Protein AF-A0A1C6EG47-F1 (afdb_monomer_lite)

Secondary structure (DSSP, 8-state):
-EEEEEESTTHHHHHHHTS-GGGHHHHHHHHHH-SEEEEEE-S-TTS--EEEEETTEEEEEETTS-TTEEEEEETT-PPPPS-SEEEEEEESP-TT-HHHHHHHHHHHHHHTT-TT-EEEEEEE-S-GGG--GGGGGGHHHHHHHHHHHHHH-TTSEEEEE-SHHHHHHHHHHHHS-HHHHHHHHHHHHHHHHHT-PPP----

Foldseek 3Di:
DAEEEEDEPPVLVVVLLLADPVCSVVSVVLLVQAQKEKEAEDPDLPDAWDWDDDRRYIYIYGPLHDHPYMYMYGNVPPPDPDHQEYEYEYEPLCLPPPVVVVVLVVVVVVCVVPVRYAYAYEYEHPPQAPLDPVLVVCPVRQVVSQVSCCVVRVRHHYYYDSHSVSCSVCVHPRRDPPVVVVVVVVVVVVVVVVPPDPDPPDD

Structure (mmCIF, N/CA/C/O backbone):
data_AF-A0A1C6EG47-F1
#
_entry.id   AF-A0A1C6EG47-F1
#
loop_
_atom_site.group_PDB
_atom_site.id
_atom_site.type_symbol
_atom_site.label_atom_id
_atom_site.label_alt_id
_atom_site.label_comp_id
_atom_site.label_asym_id
_atom_site.label_entity_id
_atom_site.label_seq_id
_atom_site.pdbx_PDB_ins_code
_atom_site.Cartn_x
_atom_site.Cartn_y
_atom_site.Cartn_z
_atom_site.occupancy
_atom_site.B_iso_or_equiv
_atom_site.auth_seq_id
_atom_site.auth_comp_id
_atom_site.auth_asym_id
_atom_site.auth_atom_id
_atom_site.pdbx_PDB_model_num
ATOM 1 N N . MET A 1 1 ? -6.976 -17.671 3.004 1.00 78.19 1 MET A N 1
ATOM 2 C CA . MET A 1 1 ? -6.699 -16.575 2.049 1.00 78.19 1 MET A CA 1
ATOM 3 C C . MET A 1 1 ? -6.508 -15.317 2.869 1.00 78.19 1 MET A C 1
ATOM 5 O O . MET A 1 1 ? -7.441 -14.971 3.579 1.00 78.19 1 MET A O 1
ATOM 9 N N . TYR A 1 2 ? -5.324 -14.710 2.814 1.00 86.19 2 TYR A N 1
ATOM 10 C CA . TYR A 1 2 ? -4.976 -13.517 3.586 1.00 86.19 2 TYR A CA 1
ATOM 11 C C . TYR A 1 2 ? -5.370 -12.260 2.811 1.00 86.19 2 TYR A C 1
ATOM 13 O O . TYR A 1 2 ? -5.076 -12.153 1.615 1.00 86.19 2 TYR A O 1
ATOM 21 N N . ARG A 1 3 ? -6.076 -11.340 3.460 1.00 89.81 3 ARG A N 1
ATOM 22 C CA . ARG A 1 3 ? -6.700 -10.179 2.826 1.00 89.81 3 ARG A CA 1
ATOM 23 C C . ARG A 1 3 ? -6.054 -8.898 3.318 1.00 89.81 3 ARG A C 1
ATOM 25 O O . ARG A 1 3 ? -6.126 -8.569 4.499 1.00 89.81 3 ARG A O 1
ATOM 32 N N . VAL A 1 4 ? -5.473 -8.160 2.387 1.00 92.88 4 VAL A N 1
ATOM 33 C CA . VAL A 1 4 ? -4.822 -6.880 2.645 1.00 92.88 4 VAL A CA 1
ATOM 34 C C . VAL A 1 4 ? -5.653 -5.781 2.004 1.00 92.88 4 VAL A C 1
ATOM 36 O O . VAL A 1 4 ? -5.967 -5.847 0.816 1.00 92.88 4 VAL A O 1
ATOM 39 N N . LEU A 1 5 ? -6.004 -4.769 2.783 1.00 93.25 5 LEU A N 1
ATOM 40 C CA . LEU A 1 5 ? -6.547 -3.528 2.261 1.00 93.25 5 LEU A CA 1
ATOM 41 C C . LEU A 1 5 ? -5.416 -2.511 2.152 1.00 93.25 5 LEU A C 1
ATOM 43 O O . LEU A 1 5 ? -4.690 -2.289 3.116 1.00 93.25 5 LEU A O 1
ATOM 47 N N . VAL A 1 6 ? -5.285 -1.882 0.994 1.00 93.62 6 VAL A N 1
ATOM 48 C CA . VAL A 1 6 ? -4.444 -0.696 0.820 1.00 93.62 6 VAL A CA 1
ATOM 49 C C . VAL A 1 6 ? -5.354 0.524 0.861 1.00 93.62 6 VAL A C 1
ATOM 51 O O . VAL A 1 6 ? -6.444 0.492 0.297 1.00 93.62 6 VAL A O 1
ATOM 54 N N . GLN A 1 7 ? -4.920 1.592 1.515 1.00 91.38 7 GLN A N 1
ATOM 55 C CA . GLN A 1 7 ? -5.508 2.930 1.438 1.00 91.38 7 GLN A CA 1
ATOM 56 C C . GLN A 1 7 ? -4.378 3.952 1.334 1.00 91.38 7 GLN A C 1
ATOM 58 O O . GLN A 1 7 ? -3.254 3.657 1.721 1.00 91.38 7 GLN A O 1
ATOM 63 N N . GLY A 1 8 ? -4.661 5.143 0.812 1.00 85.81 8 GLY A N 1
ATOM 64 C CA . GLY A 1 8 ? -3.659 6.202 0.721 1.00 85.81 8 GLY A CA 1
ATOM 65 C C . GLY A 1 8 ? -3.779 7.051 -0.534 1.00 85.81 8 GLY A C 1
ATOM 66 O O . GLY A 1 8 ? -4.362 6.618 -1.533 1.00 85.81 8 GLY A O 1
ATOM 67 N N . GLY A 1 9 ? -3.223 8.265 -0.483 1.00 76.69 9 GLY A N 1
ATOM 68 C CA . GLY A 1 9 ? -3.257 9.218 -1.603 1.00 76.69 9 GLY A CA 1
ATOM 69 C C . GLY A 1 9 ? -2.490 8.749 -2.843 1.00 76.69 9 GLY A C 1
ATOM 70 O O . GLY A 1 9 ? -2.743 9.237 -3.941 1.00 76.69 9 GLY A O 1
ATOM 71 N N . ALA A 1 10 ? -1.603 7.765 -2.679 1.00 81.69 10 ALA A N 1
ATOM 72 C CA . ALA A 1 10 ? -0.767 7.232 -3.747 1.00 81.69 10 ALA A CA 1
ATOM 73 C C . ALA A 1 10 ? -0.830 5.702 -3.869 1.00 81.69 10 ALA A C 1
ATOM 75 O O . ALA A 1 10 ? 0.163 5.029 -4.157 1.00 81.69 10 ALA A O 1
ATOM 76 N N . ALA A 1 11 ? -2.017 5.131 -3.650 1.00 88.06 11 ALA A N 1
ATOM 77 C CA . ALA A 1 11 ? -2.247 3.701 -3.842 1.00 88.06 11 ALA A CA 1
ATOM 78 C C . ALA A 1 11 ? -1.911 3.233 -5.275 1.00 88.06 11 ALA A C 1
ATOM 80 O O . ALA A 1 11 ? -1.546 2.076 -5.475 1.00 88.06 11 ALA A O 1
ATOM 81 N N . ASP A 1 12 ? -1.985 4.112 -6.279 1.00 89.50 12 ASP A N 1
ATOM 82 C CA . ASP A 1 12 ? -1.595 3.794 -7.654 1.00 89.50 12 ASP A CA 1
ATOM 83 C C . ASP A 1 12 ? -0.121 3.383 -7.763 1.00 89.50 12 ASP A C 1
ATOM 85 O O . ASP A 1 12 ? 0.202 2.458 -8.512 1.00 89.50 12 ASP A O 1
ATOM 89 N N . GLU A 1 13 ? 0.763 4.024 -6.996 1.00 89.94 13 GLU A N 1
ATOM 90 C CA . GLU A 1 13 ? 2.188 3.710 -6.987 1.00 89.94 13 GLU A CA 1
ATOM 91 C C . GLU A 1 13 ? 2.441 2.341 -6.354 1.00 89.94 13 GLU A C 1
ATOM 93 O O . GLU A 1 13 ? 3.191 1.545 -6.918 1.00 89.94 13 GLU A O 1
ATOM 98 N N . PHE A 1 14 ? 1.732 2.001 -5.273 1.00 92.50 14 PHE A N 1
ATOM 99 C CA . PHE A 1 14 ? 1.784 0.661 -4.684 1.00 92.50 14 PHE A CA 1
ATOM 100 C C . PHE A 1 14 ? 1.479 -0.427 -5.729 1.00 92.50 14 PHE A C 1
ATOM 102 O O . PHE A 1 14 ? 2.280 -1.338 -5.939 1.00 92.50 14 PHE A O 1
ATOM 109 N N . PHE A 1 15 ? 0.351 -0.321 -6.442 1.00 93.19 15 PHE A N 1
ATOM 110 C CA . PHE A 1 15 ? -0.021 -1.321 -7.453 1.00 93.19 15 PHE A CA 1
ATOM 111 C C . PHE A 1 15 ? 0.884 -1.273 -8.693 1.00 93.19 15 PHE A C 1
ATOM 113 O O . PHE A 1 15 ? 1.144 -2.319 -9.289 1.00 93.19 15 PHE A O 1
ATOM 120 N N . CYS A 1 16 ? 1.428 -0.106 -9.059 1.00 91.38 16 CYS A N 1
ATOM 121 C CA . CYS A 1 16 ? 2.457 -0.002 -10.101 1.00 91.38 16 CYS A CA 1
ATOM 122 C C . CYS A 1 16 ? 3.700 -0.827 -9.763 1.00 91.38 16 CYS A C 1
ATOM 124 O O . CYS A 1 16 ? 4.278 -1.459 -10.649 1.00 91.38 16 CYS A O 1
ATOM 126 N N . LEU A 1 17 ? 4.128 -0.799 -8.501 1.00 90.25 17 LEU A N 1
ATOM 127 C CA . LEU A 1 17 ? 5.317 -1.505 -8.029 1.00 90.25 17 LEU A CA 1
ATOM 128 C C . LEU A 1 17 ? 5.082 -3.009 -7.870 1.00 90.25 17 LEU A C 1
ATOM 130 O O . LEU A 1 17 ? 6.035 -3.764 -7.718 1.00 90.25 17 LEU A O 1
ATOM 134 N N . LEU A 1 18 ? 3.845 -3.492 -7.981 1.00 90.88 18 LEU A N 1
ATOM 135 C CA . LEU A 1 18 ? 3.576 -4.925 -8.119 1.00 90.88 18 LEU A CA 1
ATOM 136 C C . LEU A 1 18 ? 3.813 -5.438 -9.547 1.00 90.88 18 LEU A C 1
ATOM 138 O O . LEU A 1 18 ? 3.798 -6.646 -9.771 1.00 90.88 18 LEU A O 1
ATOM 142 N N . LEU A 1 19 ? 4.041 -4.549 -10.514 1.00 89.25 19 LEU A N 1
ATOM 143 C CA . LEU A 1 19 ? 4.138 -4.875 -11.934 1.00 89.25 19 LEU A CA 1
ATOM 144 C C . LEU A 1 19 ? 5.553 -4.646 -12.488 1.00 89.25 19 LEU A C 1
ATOM 146 O O . LEU A 1 19 ? 6.291 -3.753 -12.049 1.00 89.25 19 LEU A O 1
ATOM 150 N N . SER A 1 20 ? 5.900 -5.413 -13.526 1.00 85.62 20 SER A N 1
ATOM 151 C CA . SER A 1 20 ? 7.066 -5.153 -14.380 1.00 85.62 20 SER A CA 1
ATOM 152 C C . SER A 1 20 ? 6.953 -3.781 -15.048 1.00 85.62 20 SER A C 1
ATOM 154 O O . SER A 1 20 ? 5.850 -3.291 -15.297 1.00 85.62 20 SER A O 1
ATOM 156 N N . ALA A 1 21 ? 8.097 -3.148 -15.332 1.00 85.44 21 ALA A N 1
ATOM 157 C CA . ALA A 1 21 ? 8.157 -1.781 -15.854 1.00 85.44 21 ALA A CA 1
ATOM 158 C C . ALA A 1 21 ? 7.311 -1.578 -17.126 1.00 85.44 21 ALA A C 1
ATOM 160 O O . ALA A 1 21 ? 6.591 -0.583 -17.227 1.00 85.44 21 ALA A O 1
ATOM 161 N N . GLU A 1 22 ? 7.327 -2.557 -18.033 1.00 86.88 22 GLU A N 1
ATOM 162 C CA . GLU A 1 22 ? 6.566 -2.575 -19.293 1.00 86.88 22 GLU A CA 1
ATOM 163 C C . GLU A 1 22 ? 5.042 -2.458 -19.095 1.00 86.88 22 GLU A C 1
ATOM 165 O O . GLU A 1 22 ? 4.347 -1.826 -19.888 1.00 86.88 22 GLU A O 1
ATOM 170 N N . ASN A 1 23 ? 4.514 -2.995 -17.992 1.00 88.00 23 ASN A N 1
ATOM 171 C CA . ASN A 1 23 ? 3.078 -3.075 -17.734 1.00 88.00 23 ASN A CA 1
ATOM 172 C C . ASN A 1 23 ? 2.521 -1.823 -17.045 1.00 88.00 23 ASN A C 1
ATOM 174 O O . ASN A 1 23 ? 1.306 -1.650 -16.944 1.00 88.00 23 ASN A O 1
ATOM 178 N N . ARG A 1 24 ? 3.385 -0.923 -16.563 1.00 89.44 24 ARG A N 1
ATOM 179 C CA . ARG A 1 24 ? 2.973 0.201 -15.704 1.00 89.44 24 ARG A CA 1
ATOM 180 C C . ARG A 1 24 ? 2.200 1.272 -16.451 1.00 89.44 24 ARG A C 1
ATOM 182 O O . ARG A 1 24 ? 1.255 1.829 -15.900 1.00 89.44 24 ARG A O 1
ATOM 189 N N . THR A 1 25 ? 2.598 1.578 -17.683 1.00 89.25 25 THR A N 1
ATOM 190 C CA . THR A 1 25 ? 1.896 2.573 -18.508 1.00 89.25 25 THR A CA 1
ATOM 191 C C . THR A 1 25 ? 0.481 2.096 -18.814 1.00 89.25 25 THR A C 1
ATOM 193 O O . THR A 1 25 ? -0.478 2.843 -18.618 1.00 89.25 25 THR A O 1
ATOM 196 N N . TYR A 1 26 ? 0.346 0.824 -19.201 1.00 91.31 26 TYR A N 1
ATOM 197 C CA . TYR A 1 26 ? -0.949 0.194 -19.435 1.00 91.31 26 TYR A CA 1
ATOM 198 C C . TYR A 1 26 ? -1.799 0.148 -18.158 1.00 91.31 26 TYR A C 1
ATOM 200 O O . TYR A 1 26 ? -2.941 0.606 -18.163 1.00 91.31 26 TYR A O 1
ATOM 208 N N . PHE A 1 27 ? -1.217 -0.286 -17.035 1.00 94.06 27 PHE A N 1
ATOM 209 C CA . PHE A 1 27 ? -1.871 -0.270 -15.726 1.00 94.06 27 PHE A CA 1
ATOM 210 C C . PHE A 1 27 ? -2.411 1.113 -15.358 1.00 94.06 27 PHE A C 1
ATOM 212 O O . PHE A 1 27 ? -3.578 1.226 -15.001 1.00 94.06 27 PHE A O 1
ATOM 219 N N . ARG A 1 28 ? -1.598 2.173 -15.457 1.00 92.75 28 ARG A N 1
ATOM 220 C CA . ARG A 1 28 ? -2.005 3.525 -15.037 1.00 92.75 28 ARG A CA 1
ATOM 221 C C . ARG A 1 28 ? -3.184 4.057 -15.842 1.00 92.75 28 ARG A C 1
ATOM 223 O O . ARG A 1 28 ? -4.008 4.779 -15.283 1.00 92.75 28 ARG A O 1
ATOM 230 N N . LYS A 1 29 ? -3.288 3.691 -17.124 1.00 93.75 29 LYS A N 1
ATOM 231 C CA . LYS A 1 29 ? -4.465 4.007 -17.940 1.00 93.75 29 LYS A CA 1
ATOM 232 C C . LYS A 1 29 ? -5.718 3.360 -17.340 1.00 93.75 29 LYS A C 1
ATOM 234 O O . LYS A 1 29 ? -6.639 4.074 -16.960 1.00 93.75 29 LYS A O 1
ATOM 239 N N . LEU A 1 30 ? -5.705 2.038 -17.162 1.00 94.88 30 LEU A N 1
ATOM 240 C CA . LEU A 1 30 ? -6.855 1.295 -16.630 1.00 94.88 30 LEU A CA 1
ATOM 241 C C . LEU A 1 30 ? -7.178 1.660 -15.176 1.00 94.88 30 LEU A C 1
ATOM 243 O O . LEU A 1 30 ? -8.341 1.682 -14.773 1.00 94.88 30 LEU A O 1
ATOM 247 N N . TYR A 1 31 ? -6.157 1.972 -14.375 1.00 93.88 31 TYR A N 1
ATOM 248 C CA . TYR A 1 31 ? -6.317 2.400 -12.992 1.00 93.88 31 TYR A CA 1
ATOM 249 C C . TYR A 1 31 ? -7.214 3.626 -12.919 1.00 93.88 31 TYR A C 1
ATOM 251 O O . TYR A 1 31 ? -8.132 3.635 -12.108 1.00 93.88 31 TYR A O 1
ATOM 259 N N . ARG A 1 32 ? -7.002 4.642 -13.767 1.00 92.38 32 ARG A N 1
ATOM 260 C CA . ARG A 1 32 ? -7.811 5.877 -13.773 1.00 92.38 32 ARG A CA 1
ATOM 261 C C . ARG A 1 32 ? -9.294 5.606 -14.024 1.00 92.38 32 ARG A C 1
ATOM 263 O O . ARG A 1 32 ? -10.127 6.249 -13.402 1.00 92.38 32 ARG A O 1
ATOM 270 N N . GLU A 1 33 ? -9.600 4.620 -14.858 1.00 92.56 33 GLU A N 1
ATOM 271 C CA . GLU A 1 33 ? -10.962 4.230 -15.248 1.00 92.56 33 GLU A CA 1
ATOM 272 C C . GLU A 1 33 ? -11.646 3.293 -14.232 1.00 92.56 33 GLU A C 1
ATOM 274 O O . GLU A 1 33 ? -12.833 2.990 -14.350 1.00 92.56 33 GLU A O 1
ATOM 279 N N . SER A 1 34 ? -10.909 2.818 -13.226 1.00 93.25 34 SER A N 1
ATOM 280 C CA . SER A 1 34 ? -11.390 1.829 -12.257 1.00 93.25 34 SER A CA 1
ATOM 281 C C . SER A 1 34 ? -11.767 2.460 -10.920 1.00 93.25 34 SER A C 1
ATOM 283 O O . SER A 1 34 ? -11.128 3.411 -10.473 1.00 93.25 34 SER A O 1
ATOM 285 N N . GLU A 1 35 ? -12.765 1.890 -10.247 1.00 93.38 35 GLU A N 1
ATOM 286 C CA . GLU A 1 35 ? -13.165 2.231 -8.871 1.00 93.38 35 GLU A CA 1
ATOM 287 C C . GLU A 1 35 ? -12.514 1.298 -7.848 1.00 93.38 35 GLU A C 1
ATOM 289 O O . GLU A 1 35 ? -12.159 1.726 -6.750 1.00 93.38 35 GLU A O 1
ATOM 294 N N . ILE A 1 36 ? -12.320 0.032 -8.228 1.00 93.38 36 ILE A N 1
ATOM 295 C CA . ILE A 1 36 ? -11.731 -1.003 -7.378 1.00 93.38 36 ILE A CA 1
ATOM 296 C C . ILE A 1 36 ? -10.511 -1.585 -8.082 1.00 93.38 36 ILE A C 1
ATOM 298 O O . ILE A 1 36 ? -10.562 -1.919 -9.268 1.00 93.38 36 ILE A O 1
ATOM 302 N N . VAL A 1 37 ? -9.429 -1.757 -7.330 1.00 95.19 37 VAL A N 1
ATOM 303 C CA . VAL A 1 37 ? -8.207 -2.422 -7.783 1.00 95.19 37 VAL A CA 1
ATOM 304 C C . VAL A 1 37 ? -7.955 -3.631 -6.900 1.00 95.19 37 VAL A C 1
ATOM 306 O O . VAL A 1 37 ? -8.019 -3.544 -5.676 1.00 95.19 37 VAL A O 1
ATOM 309 N N . ARG A 1 38 ? -7.685 -4.775 -7.522 1.00 94.62 38 ARG A N 1
ATOM 310 C CA . ARG A 1 38 ? -7.388 -6.039 -6.851 1.00 94.62 38 ARG A CA 1
ATOM 311 C C . ARG A 1 38 ? -6.074 -6.585 -7.361 1.00 94.62 38 ARG A C 1
ATOM 313 O O . ARG A 1 38 ? -5.853 -6.597 -8.567 1.00 94.62 38 ARG A O 1
ATOM 320 N N . ALA A 1 39 ? -5.245 -7.089 -6.460 1.00 94.00 39 ALA A N 1
ATOM 321 C CA . ALA A 1 39 ? -4.039 -7.817 -6.815 1.00 94.00 39 ALA A CA 1
ATOM 322 C C . ALA A 1 39 ? -3.977 -9.159 -6.083 1.00 94.00 39 ALA A C 1
ATOM 324 O O . ALA A 1 39 ? -4.311 -9.246 -4.900 1.00 94.00 39 ALA A O 1
ATOM 325 N N . CYS A 1 40 ? -3.549 -10.209 -6.772 1.00 91.62 40 CYS A N 1
ATOM 326 C CA . CYS A 1 40 ? -3.289 -11.512 -6.169 1.00 91.62 40 CYS A CA 1
ATOM 327 C C . CYS A 1 40 ? -2.031 -12.163 -6.751 1.00 91.62 40 CYS A C 1
ATOM 329 O O . CYS A 1 40 ? -1.576 -11.820 -7.845 1.00 91.62 40 CYS A O 1
ATOM 331 N N . GLY A 1 41 ? -1.467 -13.099 -5.987 1.00 85.81 41 GLY A N 1
ATOM 332 C CA . GLY A 1 41 ? -0.375 -13.955 -6.445 1.00 85.81 41 GLY A CA 1
ATOM 333 C C . GLY A 1 41 ? -0.860 -15.124 -7.301 1.00 85.81 41 GLY A C 1
ATOM 334 O O . GLY A 1 41 ? -1.979 -15.609 -7.117 1.00 85.81 41 GLY A O 1
ATOM 335 N N . CYS A 1 42 ? 0.004 -15.608 -8.194 1.00 72.19 42 CYS A N 1
ATOM 336 C CA . CYS A 1 42 ? -0.215 -16.823 -8.986 1.00 72.19 42 CYS A CA 1
ATOM 337 C C . CYS A 1 42 ? 0.739 -17.942 -8.554 1.00 72.19 42 CYS A C 1
ATOM 339 O O . CYS A 1 42 ? 1.882 -17.684 -8.186 1.00 72.19 42 CYS A O 1
ATOM 341 N N . SER A 1 43 ? 0.275 -19.194 -8.608 1.00 61.91 43 SER A N 1
ATOM 342 C CA . SER A 1 43 ? 1.103 -20.383 -8.348 1.00 61.91 43 SER A CA 1
ATOM 343 C C . SER A 1 43 ? 1.968 -20.773 -9.543 1.00 61.91 43 SER A C 1
ATOM 345 O O . SER A 1 43 ? 2.894 -21.568 -9.400 1.00 61.91 43 SER A O 1
ATOM 347 N N . VAL A 1 44 ? 1.655 -20.245 -10.727 1.00 58.12 44 VAL A N 1
ATOM 348 C CA . VAL A 1 44 ? 2.313 -20.600 -11.979 1.00 58.12 44 VAL A CA 1
ATOM 349 C C . VAL A 1 44 ? 3.425 -19.590 -12.247 1.00 58.12 44 VAL A C 1
ATOM 351 O O . VAL A 1 44 ? 3.179 -18.502 -12.757 1.00 58.12 44 VAL A O 1
ATOM 354 N N . LEU A 1 45 ? 4.659 -19.961 -11.890 1.00 49.00 45 LEU A N 1
ATOM 355 C CA . LEU A 1 45 ? 5.866 -19.130 -12.039 1.00 49.00 45 LEU A CA 1
ATOM 356 C C . LEU A 1 45 ? 6.117 -18.660 -13.485 1.00 49.00 45 LEU A C 1
ATOM 358 O O . LEU A 1 45 ? 6.798 -17.658 -13.689 1.00 49.00 45 LEU A O 1
ATOM 362 N N . SER A 1 46 ? 5.582 -19.376 -14.480 1.00 50.84 46 SER A N 1
ATOM 363 C CA . SER A 1 46 ? 5.737 -19.068 -15.905 1.00 50.84 46 SER A CA 1
ATOM 364 C C . SER A 1 46 ? 4.717 -18.064 -16.447 1.00 50.84 46 SER A C 1
ATOM 366 O O . SER A 1 46 ? 4.882 -17.583 -17.566 1.00 50.84 46 SER A O 1
ATOM 368 N N . GLU A 1 47 ? 3.659 -17.740 -15.700 1.00 55.53 47 GLU A N 1
ATOM 369 C CA . GLU A 1 47 ? 2.721 -16.693 -16.098 1.00 55.53 47 GLU A CA 1
ATOM 370 C C . GLU A 1 47 ? 3.213 -15.359 -15.531 1.00 55.53 47 GLU A C 1
ATOM 372 O O . GLU A 1 47 ? 3.190 -15.125 -14.324 1.00 55.53 47 GLU A O 1
ATOM 377 N N . GLY A 1 48 ? 3.708 -14.487 -16.413 1.00 67.62 48 GLY A N 1
ATOM 378 C CA . GLY A 1 48 ? 4.078 -13.118 -16.059 1.00 67.62 48 GLY A CA 1
ATOM 379 C C . GLY A 1 48 ? 2.899 -12.304 -15.509 1.00 67.62 48 GLY A C 1
ATOM 380 O O . GLY A 1 48 ? 1.785 -12.801 -15.331 1.00 67.62 48 GLY A O 1
ATOM 381 N N . ASN A 1 49 ? 3.133 -11.015 -15.256 1.00 83.19 49 ASN A N 1
ATOM 382 C CA . ASN A 1 49 ? 2.074 -10.127 -14.780 1.00 83.19 49 ASN A CA 1
ATOM 383 C C . ASN A 1 49 ? 0.887 -10.125 -15.756 1.00 83.19 49 ASN A C 1
ATOM 385 O O . ASN A 1 49 ? 1.072 -9.923 -16.957 1.00 83.19 49 ASN A O 1
ATOM 389 N N . ARG A 1 50 ? -0.335 -10.302 -15.244 1.00 88.38 50 ARG A N 1
ATOM 390 C CA . ARG A 1 50 ? -1.567 -10.159 -16.034 1.00 88.38 50 ARG A CA 1
ATOM 391 C C . ARG A 1 50 ? -2.411 -9.032 -15.481 1.00 88.38 50 ARG A C 1
ATOM 393 O O . ARG A 1 50 ? -2.593 -8.917 -14.271 1.00 88.38 50 ARG A O 1
ATOM 400 N N . ILE A 1 51 ? -2.955 -8.228 -16.383 1.00 92.50 51 ILE A N 1
ATOM 401 C CA . ILE A 1 51 ? -3.843 -7.120 -16.052 1.00 92.50 51 ILE A CA 1
ATOM 402 C C . ILE A 1 51 ? -5.130 -7.325 -16.836 1.00 92.50 51 ILE A C 1
ATOM 404 O O . ILE A 1 51 ? -5.106 -7.442 -18.058 1.00 92.50 51 ILE A O 1
ATOM 408 N N . THR A 1 52 ? -6.252 -7.388 -16.129 1.00 92.50 52 THR A N 1
ATOM 409 C CA . THR A 1 52 ? -7.583 -7.501 -16.734 1.00 92.50 52 THR A CA 1
ATOM 410 C C . THR A 1 52 ? -8.516 -6.499 -16.083 1.00 92.50 52 THR A C 1
ATOM 412 O O . THR A 1 52 ? -8.430 -6.252 -14.882 1.00 92.50 52 THR A O 1
ATOM 415 N N . GLN A 1 53 ? -9.429 -5.928 -16.856 1.00 92.50 53 GLN A N 1
ATOM 416 C CA . GLN A 1 53 ? -10.437 -5.014 -16.337 1.00 92.50 53 GLN A CA 1
ATOM 417 C C . GLN A 1 53 ? -11.816 -5.562 -16.683 1.00 92.50 53 GLN A C 1
ATOM 419 O O . GLN A 1 53 ? -12.091 -5.897 -17.832 1.00 92.50 53 GLN A O 1
ATOM 424 N N . ASN A 1 54 ? -12.679 -5.672 -15.677 1.00 92.19 54 ASN A N 1
ATOM 425 C CA . ASN A 1 54 ? -14.080 -6.020 -15.864 1.00 92.19 54 ASN A CA 1
ATOM 426 C C . ASN A 1 54 ? -14.932 -4.920 -15.235 1.00 92.19 54 ASN A C 1
ATOM 428 O O . ASN A 1 54 ? -14.911 -4.730 -14.015 1.00 92.19 54 ASN A O 1
ATOM 432 N N . LYS A 1 55 ? -15.672 -4.185 -16.073 1.00 91.00 55 LYS A N 1
ATOM 433 C CA . LYS A 1 55 ? -16.378 -2.959 -15.672 1.00 91.00 55 LYS A CA 1
ATOM 434 C C . LYS A 1 55 ? -15.394 -2.007 -14.970 1.00 91.00 55 LYS A C 1
ATOM 436 O O . LYS A 1 55 ? -14.318 -1.750 -15.493 1.00 91.00 55 LYS A O 1
ATOM 441 N N . LYS A 1 56 ? -15.725 -1.526 -13.769 1.00 93.06 56 LYS A N 1
ATOM 442 C CA . LYS A 1 56 ? -14.882 -0.627 -12.966 1.00 93.06 56 LYS A CA 1
ATOM 443 C C . LYS A 1 56 ? -13.938 -1.359 -11.997 1.00 93.06 56 LYS A C 1
ATOM 445 O O . LYS A 1 56 ? -13.446 -0.750 -11.047 1.00 93.06 56 LYS A O 1
ATOM 450 N N . VAL A 1 57 ? -13.699 -2.658 -12.204 1.00 94.62 57 VAL A N 1
ATOM 451 C CA . VAL A 1 57 ? -12.804 -3.477 -11.372 1.00 94.62 57 VAL A CA 1
ATOM 452 C C . VAL A 1 57 ? -11.570 -3.882 -12.171 1.00 94.62 57 VAL A C 1
ATOM 454 O O . VAL A 1 57 ? -11.666 -4.647 -13.133 1.00 94.62 57 VAL A O 1
ATOM 457 N N . LEU A 1 58 ? -10.407 -3.405 -11.735 1.00 96.31 58 LEU A N 1
ATOM 458 C CA . LEU A 1 58 ? -9.100 -3.772 -12.272 1.00 96.31 58 LEU A CA 1
ATOM 459 C C . LEU A 1 58 ? -8.509 -4.921 -11.462 1.00 96.31 58 LEU A C 1
ATOM 461 O O . LEU A 1 58 ? -8.342 -4.804 -10.250 1.00 96.31 58 LEU A O 1
ATOM 465 N N . ASN A 1 59 ? -8.170 -6.020 -12.126 1.00 94.81 59 ASN A N 1
ATOM 466 C CA . ASN A 1 59 ? -7.544 -7.183 -11.512 1.00 94.81 59 ASN A CA 1
ATOM 467 C C . ASN A 1 59 ? -6.115 -7.337 -12.026 1.00 94.81 59 ASN A C 1
ATOM 469 O O . ASN A 1 59 ? -5.860 -7.321 -13.232 1.00 94.81 59 ASN A O 1
ATOM 473 N N . ILE A 1 60 ? -5.203 -7.525 -11.083 1.00 94.06 60 ILE A N 1
ATOM 474 C CA . ILE A 1 60 ? -3.781 -7.726 -11.294 1.00 94.06 60 ILE A CA 1
ATOM 475 C C . ILE A 1 60 ? -3.425 -9.110 -10.771 1.00 94.06 60 ILE A C 1
ATOM 477 O O . ILE A 1 60 ? -3.687 -9.442 -9.615 1.00 94.06 60 ILE A O 1
ATOM 481 N N . ILE A 1 61 ? -2.778 -9.900 -11.611 1.00 91.06 61 ILE A N 1
ATOM 482 C CA . ILE A 1 61 ? -2.047 -11.084 -11.182 1.00 91.06 61 ILE A CA 1
ATOM 483 C C . ILE A 1 61 ? -0.574 -10.705 -11.226 1.00 91.06 61 ILE A C 1
ATOM 485 O O . ILE A 1 61 ? -0.078 -10.306 -12.280 1.00 91.06 61 ILE A O 1
ATOM 489 N N . SER A 1 62 ? 0.098 -10.787 -10.081 1.00 88.50 62 SER A N 1
ATOM 490 C CA . SER A 1 62 ? 1.503 -10.408 -9.940 1.00 88.50 62 SER A CA 1
ATOM 491 C C . SER A 1 62 ? 2.330 -11.578 -9.430 1.00 88.50 62 SER A C 1
ATOM 493 O O . SER A 1 62 ? 1.964 -12.235 -8.456 1.00 88.50 62 SER A O 1
ATOM 495 N N . ASN A 1 63 ? 3.488 -11.796 -10.049 1.00 84.06 63 ASN A N 1
ATOM 496 C CA . ASN A 1 63 ? 4.480 -12.763 -9.574 1.00 84.06 63 ASN A CA 1
ATOM 497 C C . ASN A 1 63 ? 5.278 -12.257 -8.356 1.00 84.06 63 ASN A C 1
ATOM 499 O O . ASN A 1 63 ? 6.005 -13.032 -7.739 1.00 84.06 63 ASN A O 1
ATOM 503 N N . ARG A 1 64 ? 5.130 -10.977 -7.983 1.00 84.62 64 ARG A N 1
ATOM 504 C CA . ARG A 1 64 ? 5.704 -10.391 -6.758 1.00 84.62 64 ARG A CA 1
ATOM 505 C C . ARG A 1 64 ? 4.866 -10.718 -5.515 1.00 84.62 64 ARG A C 1
ATOM 507 O O . ARG A 1 64 ? 5.286 -10.431 -4.397 1.00 84.62 64 ARG A O 1
ATOM 514 N N . LEU A 1 65 ? 3.680 -11.306 -5.698 1.00 87.12 65 LEU A N 1
ATOM 515 C CA . LEU A 1 65 ? 2.762 -11.672 -4.626 1.00 87.12 65 LEU A CA 1
ATOM 516 C C . LEU A 1 65 ? 2.712 -13.195 -4.429 1.00 87.12 65 LEU A C 1
ATOM 518 O O . LEU A 1 65 ? 2.644 -13.941 -5.407 1.00 87.12 65 LEU A O 1
ATOM 522 N N . PRO A 1 66 ? 2.676 -13.686 -3.179 1.00 83.25 66 PRO A N 1
ATOM 523 C CA . PRO A 1 66 ? 2.499 -15.103 -2.907 1.00 83.25 66 PRO A CA 1
ATOM 524 C C . PRO A 1 66 ? 1.053 -15.556 -3.160 1.00 83.25 66 PRO A C 1
ATOM 526 O O . PRO A 1 66 ? 0.089 -14.790 -3.045 1.00 83.25 66 PRO A O 1
ATOM 529 N N . VAL A 1 67 ? 0.898 -16.847 -3.455 1.00 83.69 67 VAL A N 1
ATOM 530 C CA . VAL A 1 67 ? -0.409 -17.501 -3.605 1.00 83.69 67 VAL A CA 1
ATOM 531 C C . VAL A 1 67 ? -1.221 -17.370 -2.320 1.00 83.69 67 VAL A C 1
ATOM 533 O O . VAL A 1 67 ? -0.704 -17.537 -1.217 1.00 83.69 67 VAL A O 1
ATOM 536 N N . GLY A 1 68 ? -2.518 -17.102 -2.461 1.00 84.12 68 GLY A N 1
ATOM 537 C CA . GLY A 1 68 ? -3.437 -17.021 -1.327 1.00 84.12 68 GLY A CA 1
ATOM 538 C C . GLY A 1 68 ? -3.457 -15.667 -0.615 1.00 84.12 68 GLY A C 1
ATOM 539 O O . GLY A 1 68 ? -4.229 -15.531 0.338 1.00 84.12 68 GLY A O 1
ATOM 540 N N . VAL A 1 69 ? -2.689 -14.676 -1.087 1.00 88.12 69 VAL A N 1
ATOM 541 C CA . VAL A 1 69 ? -2.844 -13.262 -0.714 1.00 88.12 69 VAL A CA 1
ATOM 542 C C . VAL A 1 69 ? -3.738 -12.551 -1.725 1.00 88.12 69 VAL A C 1
ATOM 544 O O . VAL A 1 69 ? -3.549 -12.670 -2.937 1.00 88.12 69 VAL A O 1
ATOM 547 N N . LYS A 1 70 ? -4.704 -11.788 -1.211 1.00 91.44 70 LYS A N 1
ATOM 548 C CA . LYS A 1 70 ? -5.534 -10.865 -1.982 1.00 91.44 70 LYS A CA 1
ATOM 549 C C . LYS A 1 70 ? -5.362 -9.461 -1.421 1.00 91.44 70 LYS A C 1
ATOM 551 O O . LYS A 1 70 ? -5.650 -9.229 -0.251 1.00 91.44 70 LYS A O 1
ATOM 556 N N . ILE A 1 71 ? -4.944 -8.539 -2.274 1.00 94.00 71 ILE A N 1
ATOM 557 C CA . ILE A 1 71 ? -4.823 -7.119 -1.965 1.00 94.00 71 ILE A CA 1
ATOM 558 C C . ILE A 1 71 ? -5.952 -6.377 -2.667 1.00 94.00 71 ILE A C 1
ATOM 560 O O . ILE A 1 71 ? -6.246 -6.661 -3.829 1.00 94.00 71 ILE A O 1
ATOM 564 N N . GLU A 1 72 ? -6.597 -5.447 -1.978 1.00 93.88 72 GLU A N 1
ATOM 565 C CA . GLU A 1 72 ? -7.682 -4.645 -2.532 1.00 93.88 72 GLU A CA 1
ATOM 566 C C . GLU A 1 72 ? -7.500 -3.168 -2.182 1.00 93.88 72 GLU A C 1
ATOM 568 O O . GLU A 1 72 ? -7.001 -2.823 -1.114 1.00 93.88 72 GLU A O 1
ATOM 573 N N . TYR A 1 73 ? -7.914 -2.300 -3.096 1.00 93.62 73 TYR A N 1
ATOM 574 C CA . TYR A 1 73 ? -8.068 -0.870 -2.877 1.00 93.62 73 TYR A CA 1
ATOM 575 C C . TYR A 1 73 ? -9.388 -0.426 -3.490 1.00 93.62 73 TYR A C 1
ATOM 577 O O . TYR A 1 73 ? -9.695 -0.766 -4.637 1.00 93.62 73 TYR A O 1
ATOM 585 N N . ASN A 1 74 ? -10.165 0.325 -2.716 1.00 91.31 74 ASN A N 1
ATOM 586 C CA . ASN A 1 74 ? -11.419 0.909 -3.157 1.00 91.31 74 ASN A CA 1
ATOM 587 C C . ASN A 1 74 ? -11.321 2.433 -3.078 1.00 91.31 74 ASN A C 1
ATOM 589 O O . ASN A 1 74 ? -11.170 2.995 -1.993 1.00 91.31 74 ASN A O 1
ATOM 593 N N . LYS A 1 75 ? -11.438 3.094 -4.230 1.00 88.56 75 LYS A N 1
ATOM 594 C CA . LYS A 1 75 ? -11.357 4.554 -4.336 1.00 88.56 75 LYS A CA 1
ATOM 595 C C . LYS A 1 75 ? -12.536 5.278 -3.709 1.00 88.56 75 LYS A C 1
ATOM 597 O O . LYS A 1 75 ? -12.401 6.442 -3.363 1.00 88.56 75 LYS A O 1
ATOM 602 N N . SER A 1 76 ? -13.685 4.615 -3.586 1.00 79.62 76 SER A N 1
ATOM 603 C CA . SER A 1 76 ? -14.885 5.217 -3.006 1.00 79.62 76 SER A CA 1
ATOM 604 C C . SER A 1 76 ? -14.898 5.171 -1.474 1.00 79.62 76 SER A C 1
ATOM 606 O O . SER A 1 76 ? -15.930 5.474 -0.885 1.00 79.62 76 SER A O 1
ATOM 608 N N . GLU A 1 77 ? -13.809 4.710 -0.841 1.00 67.56 77 GLU A N 1
ATOM 609 C CA . GLU A 1 77 ? -13.643 4.607 0.618 1.00 67.56 77 GLU A CA 1
ATOM 610 C C . GLU A 1 77 ? -14.785 3.861 1.343 1.00 67.56 77 GLU A C 1
ATOM 612 O O . GLU A 1 77 ? -15.017 4.066 2.532 1.00 67.56 77 GLU A O 1
ATOM 617 N N . ALA A 1 78 ? -15.498 2.961 0.650 1.00 60.25 78 ALA A N 1
ATOM 618 C CA . ALA A 1 78 ? -16.549 2.168 1.283 1.00 60.25 78 ALA A CA 1
ATOM 619 C C . ALA A 1 78 ? -15.960 1.341 2.435 1.00 60.25 78 ALA A C 1
ATOM 621 O O . ALA A 1 78 ? -14.875 0.770 2.278 1.00 60.25 78 ALA A O 1
ATOM 622 N N . GLU A 1 79 ? -16.680 1.271 3.564 1.00 56.66 79 GLU A N 1
ATOM 623 C CA . GLU A 1 79 ? -16.198 0.599 4.772 1.00 56.66 79 GLU A CA 1
ATOM 624 C C . GLU A 1 79 ? -15.650 -0.794 4.437 1.00 56.66 79 GLU A C 1
ATOM 626 O O . GLU A 1 79 ? -16.381 -1.655 3.922 1.00 56.66 79 GLU A O 1
ATOM 631 N N . PRO A 1 80 ? -14.364 -1.040 4.710 1.00 56.62 80 PRO A N 1
ATOM 632 C CA . PRO A 1 80 ? -13.757 -2.290 4.326 1.00 56.62 80 PRO A CA 1
ATOM 633 C C . PRO A 1 80 ? -14.311 -3.418 5.198 1.00 56.62 80 PRO A C 1
ATOM 635 O O . PRO A 1 80 ? -14.165 -3.431 6.418 1.00 56.62 80 PRO A O 1
ATOM 638 N N . ARG A 1 81 ? -14.974 -4.391 4.568 1.00 64.31 81 ARG A N 1
ATOM 639 C CA . ARG A 1 81 ? -15.441 -5.605 5.247 1.00 64.31 81 ARG A CA 1
ATOM 640 C C . ARG A 1 81 ? -14.390 -6.706 5.106 1.00 64.31 81 ARG A C 1
ATOM 642 O O . ARG A 1 81 ? -14.001 -7.051 3.994 1.00 64.31 81 ARG A O 1
ATOM 649 N N . ASN A 1 82 ? -14.009 -7.312 6.232 1.00 77.50 82 ASN A N 1
ATOM 650 C CA . ASN A 1 82 ? -13.234 -8.557 6.330 1.00 77.50 82 ASN A CA 1
ATOM 651 C C . ASN A 1 82 ? -11.851 -8.529 5.648 1.00 77.50 82 ASN A C 1
ATOM 653 O O . ASN A 1 82 ? -11.646 -9.219 4.643 1.00 77.50 82 ASN A O 1
ATOM 657 N N . PHE A 1 83 ? -10.911 -7.780 6.228 1.00 87.75 83 PHE A N 1
ATOM 658 C CA . PHE A 1 83 ? -9.480 -7.802 5.907 1.00 87.75 83 PHE A CA 1
ATOM 659 C C . PHE A 1 83 ? -8.661 -8.135 7.161 1.00 87.75 83 PHE A C 1
ATOM 661 O O . PHE A 1 83 ? -9.082 -7.842 8.279 1.00 87.75 83 PHE A O 1
ATOM 668 N N . ASP A 1 84 ? -7.500 -8.748 6.954 1.00 88.44 84 ASP A N 1
ATOM 669 C CA . ASP A 1 84 ? -6.574 -9.148 8.016 1.00 88.44 84 ASP A CA 1
ATOM 670 C C . ASP A 1 84 ? -5.527 -8.055 8.286 1.00 88.44 84 ASP A C 1
ATOM 672 O O . ASP A 1 84 ? -4.949 -7.983 9.371 1.00 88.44 84 ASP A O 1
ATOM 676 N N . LYS A 1 85 ? -5.283 -7.184 7.295 1.00 91.56 85 LYS A N 1
ATOM 677 C CA . LYS A 1 85 ? -4.284 -6.116 7.375 1.00 91.56 85 LYS A CA 1
ATOM 678 C C . LYS A 1 85 ? -4.663 -4.868 6.590 1.00 91.56 85 LYS A C 1
ATOM 680 O O . LYS A 1 85 ? -5.171 -4.981 5.475 1.00 91.56 85 LYS A O 1
ATOM 685 N N . LEU A 1 86 ? -4.369 -3.700 7.152 1.00 92.62 86 LEU A N 1
ATOM 686 C CA . LEU A 1 86 ? -4.476 -2.396 6.502 1.00 92.62 86 LEU A CA 1
ATOM 687 C C . LEU A 1 86 ? -3.083 -1.815 6.258 1.00 92.62 86 LEU A C 1
ATOM 689 O O . LEU A 1 86 ? -2.300 -1.685 7.194 1.00 92.62 86 LEU A O 1
ATOM 693 N N . LEU A 1 87 ? -2.796 -1.447 5.013 1.00 94.19 87 LEU A N 1
ATOM 694 C CA . LEU A 1 87 ? -1.599 -0.710 4.620 1.00 94.19 87 LEU A CA 1
ATOM 695 C C . LEU A 1 87 ? -1.998 0.717 4.232 1.00 94.19 87 LEU A C 1
ATOM 697 O O . LEU A 1 87 ? -2.729 0.911 3.259 1.00 94.19 87 LEU A O 1
ATOM 701 N N . LEU A 1 88 ? -1.521 1.705 4.985 1.00 93.75 88 LEU A N 1
ATOM 702 C CA . LEU A 1 88 ? -1.718 3.131 4.725 1.00 93.75 88 LEU A CA 1
ATOM 703 C C . LEU A 1 88 ? -0.506 3.663 3.953 1.00 93.75 88 LEU A C 1
ATOM 705 O O . LEU A 1 88 ? 0.549 3.888 4.535 1.00 93.75 88 LEU A O 1
ATOM 709 N N . TRP A 1 89 ? -0.634 3.795 2.635 1.00 92.19 89 TRP A N 1
ATOM 710 C CA . TRP A 1 89 ? 0.445 4.136 1.711 1.00 92.19 89 TRP A CA 1
ATOM 711 C C . TRP A 1 89 ? 0.494 5.642 1.428 1.00 92.19 89 TRP A C 1
ATOM 713 O O . TRP A 1 89 ? -0.331 6.171 0.678 1.00 92.19 89 TRP A O 1
ATOM 723 N N . GLU A 1 90 ? 1.477 6.331 2.001 1.00 90.44 90 GLU A N 1
ATOM 724 C CA . GLU A 1 90 ? 1.560 7.792 1.996 1.00 90.44 90 GLU A CA 1
ATOM 725 C C . GLU A 1 90 ? 2.939 8.293 1.546 1.00 90.44 90 GLU A C 1
ATOM 727 O O . GLU A 1 90 ? 3.984 7.724 1.864 1.00 90.44 90 GLU A O 1
ATOM 732 N N . THR A 1 91 ? 2.953 9.406 0.815 1.00 88.69 91 THR A N 1
ATOM 733 C CA . THR A 1 91 ? 4.188 10.166 0.581 1.00 88.69 91 THR A CA 1
ATOM 734 C C . THR A 1 91 ? 4.608 10.878 1.864 1.00 88.69 91 THR A C 1
ATOM 736 O O . THR A 1 91 ? 3.746 11.356 2.599 1.00 88.69 91 THR A O 1
ATOM 739 N N . PHE A 1 92 ? 5.911 11.015 2.115 1.00 84.81 92 PHE A N 1
ATOM 740 C CA . PHE A 1 92 ? 6.389 11.881 3.200 1.00 84.81 92 PHE A CA 1
ATOM 741 C C . PHE A 1 92 ? 6.393 13.368 2.767 1.00 84.81 92 PHE A C 1
ATOM 743 O O . PHE A 1 92 ? 6.542 13.648 1.573 1.00 84.81 92 PHE A O 1
ATOM 750 N N . PRO A 1 93 ? 6.304 14.325 3.709 1.00 87.75 93 PRO A N 1
ATOM 751 C CA . PRO A 1 93 ? 5.980 14.139 5.125 1.00 87.75 93 PRO A CA 1
ATOM 752 C C . PRO A 1 93 ? 4.504 13.763 5.314 1.00 87.75 93 PRO A C 1
ATOM 754 O O . PRO A 1 93 ? 3.642 14.200 4.553 1.00 87.75 93 PRO A O 1
ATOM 757 N N . ALA A 1 94 ? 4.215 12.946 6.325 1.00 87.44 94 ALA A N 1
ATOM 758 C CA . ALA A 1 94 ? 2.874 12.400 6.550 1.00 87.44 94 ALA A CA 1
ATOM 759 C C . ALA A 1 94 ? 2.343 12.626 7.974 1.00 87.44 94 ALA A C 1
ATOM 761 O O . ALA A 1 94 ? 1.156 12.431 8.219 1.00 87.44 94 ALA A O 1
ATOM 762 N N . GLU A 1 95 ? 3.187 13.052 8.914 1.00 89.62 95 GLU A N 1
ATOM 763 C CA . GLU A 1 95 ? 2.834 13.213 10.330 1.00 89.62 95 GLU A CA 1
ATOM 764 C C . GLU A 1 95 ? 1.653 14.171 10.565 1.00 89.62 95 GLU A C 1
ATOM 766 O O . GLU A 1 95 ? 0.806 13.904 11.425 1.00 89.62 95 GLU A O 1
ATOM 771 N N . ASP A 1 96 ? 1.557 15.218 9.745 1.00 89.06 96 ASP A N 1
ATOM 772 C CA . ASP A 1 96 ? 0.534 16.267 9.812 1.00 89.06 96 ASP A CA 1
ATOM 773 C C . ASP A 1 96 ? -0.544 16.112 8.722 1.00 89.06 96 ASP A C 1
ATOM 775 O O . ASP A 1 96 ? -1.329 17.021 8.457 1.00 89.06 96 ASP A O 1
ATOM 779 N N . ASN A 1 97 ? -0.593 14.956 8.053 1.00 90.88 97 ASN A N 1
ATOM 780 C CA . ASN A 1 97 ? -1.593 14.686 7.029 1.00 90.88 97 ASN A CA 1
ATOM 781 C C . ASN A 1 97 ? -2.946 14.342 7.680 1.00 90.88 97 ASN A C 1
ATOM 783 O O . ASN A 1 97 ? -3.138 13.242 8.202 1.00 90.88 97 ASN A O 1
ATOM 787 N N . GLU A 1 98 ? -3.915 15.257 7.582 1.00 92.12 98 GLU A N 1
ATOM 788 C CA . GLU A 1 98 ? -5.269 15.069 8.126 1.00 92.12 98 GLU A CA 1
ATOM 789 C C . GLU A 1 98 ? -5.971 13.802 7.614 1.00 92.12 98 GLU A C 1
ATOM 791 O O . GLU A 1 98 ? -6.766 13.192 8.331 1.00 92.12 98 GLU A O 1
ATOM 796 N N . GLN A 1 99 ? -5.716 13.395 6.366 1.00 90.50 99 GLN A N 1
ATOM 797 C CA . GLN A 1 99 ? -6.325 12.191 5.795 1.00 90.50 99 GLN A CA 1
ATOM 798 C C . GLN A 1 99 ? -5.716 10.926 6.392 1.00 90.50 99 GLN A C 1
ATOM 800 O O . GLN A 1 99 ? -6.447 9.975 6.676 1.00 90.50 99 GLN A O 1
ATOM 805 N N . LEU A 1 100 ? -4.402 10.922 6.633 1.00 92.38 100 LEU A N 1
ATOM 806 C CA . LEU A 1 100 ? -3.756 9.832 7.360 1.00 92.38 100 LEU A CA 1
ATOM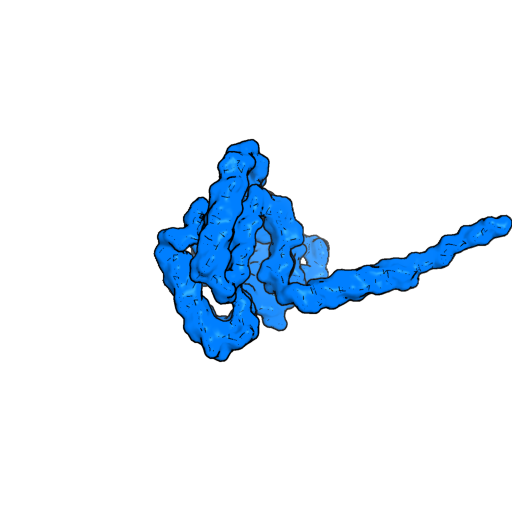 807 C C . LEU A 1 100 ? -4.328 9.732 8.776 1.00 92.38 100 LEU A C 1
ATOM 809 O O . LEU A 1 100 ? -4.733 8.650 9.191 1.00 92.38 100 LEU A O 1
ATOM 813 N N . GLU A 1 101 ? -4.436 10.856 9.484 1.00 93.69 101 GLU A N 1
ATOM 814 C CA . GLU A 1 101 ? -4.975 10.892 10.846 1.00 93.69 101 GLU A CA 1
ATOM 815 C C . GLU A 1 101 ? -6.410 10.345 10.910 1.00 93.69 101 GLU A C 1
ATOM 817 O O . GLU A 1 101 ? -6.717 9.482 11.739 1.00 93.69 101 GLU A O 1
ATOM 822 N N . LYS A 1 102 ? -7.275 10.744 9.966 1.00 92.19 102 LYS A N 1
ATOM 823 C CA . LYS A 1 102 ? -8.638 10.200 9.833 1.00 92.19 102 LYS A CA 1
ATOM 824 C C . LYS A 1 102 ? -8.636 8.687 9.606 1.00 92.19 102 LYS A C 1
ATOM 826 O O . LYS A 1 102 ? -9.400 7.981 10.268 1.00 92.19 102 LYS A O 1
ATOM 831 N N . ARG A 1 103 ? -7.789 8.177 8.705 1.00 91.06 103 ARG A N 1
ATOM 832 C CA . ARG A 1 103 ? -7.685 6.735 8.403 1.00 91.06 103 ARG A CA 1
ATOM 833 C C . ARG A 1 103 ? -7.186 5.937 9.602 1.00 91.06 103 ARG A C 1
ATOM 835 O O . ARG A 1 103 ? -7.769 4.903 9.921 1.00 91.06 103 ARG A O 1
ATOM 842 N N . VAL A 1 104 ? -6.165 6.431 10.302 1.00 92.56 104 VAL A N 1
ATOM 843 C CA . VAL A 1 104 ? -5.637 5.794 11.516 1.00 92.56 104 VAL A CA 1
ATOM 844 C C . VAL A 1 104 ? -6.712 5.738 12.603 1.00 92.56 104 VAL A C 1
ATOM 846 O O . VAL A 1 104 ? -6.971 4.667 13.149 1.00 92.56 104 VAL A O 1
ATOM 849 N N . PHE A 1 105 ? -7.417 6.842 12.860 1.00 91.31 105 PHE A N 1
ATOM 850 C CA . PHE A 1 105 ? -8.485 6.881 13.863 1.00 91.31 105 PHE A CA 1
ATOM 851 C C . PHE A 1 105 ? -9.662 5.950 13.525 1.00 91.31 105 PHE A C 1
ATOM 853 O O . PHE A 1 105 ? -10.253 5.318 14.405 1.00 91.31 105 PHE A O 1
ATOM 860 N N . GLN A 1 106 ? -10.021 5.827 12.245 1.00 89.38 106 GLN A N 1
ATOM 861 C CA . GLN A 1 106 ? -11.014 4.844 11.804 1.00 89.38 106 GLN A CA 1
ATOM 862 C C . GLN A 1 106 ? -10.516 3.409 12.013 1.00 89.38 106 GLN A C 1
ATOM 864 O O . GLN A 1 106 ? -11.259 2.574 12.533 1.00 89.38 106 GLN A O 1
ATOM 869 N N . ALA A 1 107 ? -9.257 3.130 11.670 1.00 89.25 107 ALA A N 1
ATOM 870 C CA . ALA A 1 107 ? -8.649 1.818 11.844 1.00 89.25 107 ALA A CA 1
ATOM 871 C C . ALA A 1 107 ? -8.578 1.403 13.322 1.00 89.25 107 ALA A C 1
ATOM 873 O O . ALA A 1 107 ? -8.905 0.263 13.648 1.00 89.25 107 ALA A O 1
ATOM 874 N N . GLU A 1 108 ? -8.277 2.329 14.238 1.00 89.06 108 GLU A N 1
ATOM 875 C CA . GLU A 1 108 ? -8.293 2.084 15.688 1.00 89.06 108 GLU A CA 1
ATOM 876 C C . GLU A 1 108 ? -9.646 1.560 16.185 1.00 89.06 108 GLU A C 1
ATOM 878 O O . GLU A 1 108 ? -9.709 0.641 17.007 1.00 89.06 108 GLU A O 1
ATOM 883 N N . LYS A 1 109 ? -10.755 2.117 15.681 1.00 88.62 109 LYS A N 1
ATOM 884 C CA . LYS A 1 109 ? -12.106 1.654 16.044 1.00 88.62 109 LYS A CA 1
ATOM 885 C C . LYS A 1 109 ? -12.340 0.206 15.616 1.00 88.62 109 LYS A C 1
ATOM 887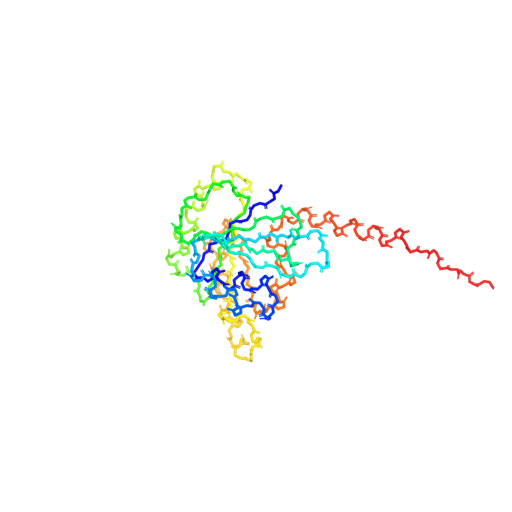 O O . LYS A 1 109 ? -13.066 -0.516 16.299 1.00 88.62 109 LYS A O 1
ATOM 892 N N . ILE A 1 110 ? -11.739 -0.210 14.503 1.00 87.31 110 ILE A N 1
ATOM 893 C CA . ILE A 1 110 ? -11.824 -1.578 13.985 1.00 87.31 110 ILE A CA 1
ATOM 894 C C . ILE A 1 110 ? -10.907 -2.501 14.795 1.00 87.31 110 ILE A C 1
ATOM 896 O O . ILE A 1 110 ? -11.356 -3.564 15.215 1.00 87.31 110 ILE A O 1
ATOM 900 N N . MET A 1 111 ? -9.677 -2.079 15.102 1.00 87.25 111 MET A N 1
ATOM 901 C CA . MET A 1 111 ? -8.727 -2.843 15.928 1.00 87.25 111 MET A CA 1
ATOM 902 C C . MET A 1 111 ? -9.285 -3.152 17.324 1.00 87.25 111 MET A C 1
ATOM 904 O O . MET A 1 111 ? -9.110 -4.256 17.830 1.00 87.25 111 MET A O 1
ATOM 908 N N . LYS A 1 112 ? -10.044 -2.225 17.928 1.00 86.75 112 LYS A N 1
ATOM 909 C CA . LYS A 1 112 ? -10.741 -2.469 19.208 1.00 86.75 112 LYS A CA 1
ATOM 910 C C . LYS A 1 112 ? -11.761 -3.611 19.139 1.00 86.75 112 LYS A C 1
ATOM 912 O O . LYS A 1 112 ? -12.048 -4.228 20.158 1.00 86.75 112 LYS A O 1
ATOM 917 N N . LYS A 1 113 ? -12.323 -3.880 17.956 1.00 86.56 113 LYS A N 1
ATOM 918 C CA . LYS A 1 113 ? -13.285 -4.969 17.713 1.00 86.56 113 LYS A CA 1
ATOM 919 C C . LYS A 1 113 ? -12.620 -6.237 17.170 1.00 86.56 113 LYS A C 1
ATOM 921 O O . LYS A 1 113 ? -13.203 -7.310 17.268 1.00 86.56 113 LYS A O 1
ATOM 926 N N . ASN A 1 114 ? -11.431 -6.114 16.586 1.00 83.56 114 ASN A N 1
ATOM 927 C CA . ASN A 1 114 ? -10.664 -7.204 16.000 1.00 83.56 114 ASN A CA 1
ATOM 928 C C . ASN A 1 114 ? -9.192 -7.085 16.414 1.00 83.56 114 ASN A C 1
ATOM 930 O O . ASN A 1 114 ? -8.410 -6.393 15.763 1.00 83.56 114 ASN A O 1
ATOM 934 N N . SER A 1 115 ? -8.815 -7.805 17.470 1.00 79.88 115 SER A N 1
ATOM 935 C CA . SER A 1 115 ? -7.455 -7.799 18.020 1.00 79.88 115 SER A CA 1
ATOM 936 C C . SER A 1 115 ? -6.395 -8.382 17.080 1.00 79.88 115 SER A C 1
ATOM 938 O O . SER A 1 115 ? -5.207 -8.170 17.304 1.00 79.88 115 SER A O 1
ATOM 940 N N . PHE A 1 116 ? -6.801 -9.107 16.034 1.00 83.88 116 PHE A N 1
ATOM 941 C CA . PHE A 1 116 ? -5.885 -9.683 15.050 1.00 83.88 116 PHE A CA 1
ATOM 942 C C . PHE A 1 116 ? -5.599 -8.744 13.875 1.00 83.88 116 PHE A C 1
ATOM 944 O O . PHE A 1 116 ? -4.705 -9.035 13.080 1.00 83.88 116 PHE A O 1
ATOM 951 N N . LEU A 1 117 ? -6.335 -7.633 13.752 1.00 87.50 117 LEU A N 1
ATOM 952 C CA . LEU A 1 117 ? -6.108 -6.669 12.684 1.00 87.50 117 LEU A CA 1
ATOM 953 C C . LEU A 1 117 ? -4.769 -5.948 12.881 1.00 87.50 117 LEU A C 1
ATOM 955 O O . LEU A 1 117 ? -4.540 -5.314 13.910 1.00 87.50 117 LEU A O 1
ATOM 959 N N . GLN A 1 118 ? -3.927 -5.976 11.850 1.00 89.12 118 GLN A N 1
ATOM 960 C CA . GLN A 1 118 ? -2.693 -5.193 11.791 1.00 89.12 118 GLN A CA 1
ATOM 961 C C . GLN A 1 118 ? -2.869 -3.944 10.924 1.00 89.12 118 GLN A C 1
ATOM 963 O O . GLN A 1 118 ? -3.474 -4.009 9.851 1.00 89.12 118 GLN A O 1
ATOM 968 N N . VAL A 1 119 ? -2.309 -2.820 11.369 1.00 92.06 119 VAL A N 1
ATOM 969 C CA . VAL A 1 119 ? -2.305 -1.553 10.630 1.00 92.06 119 VAL A CA 1
ATOM 970 C C . VAL A 1 119 ? -0.867 -1.077 10.496 1.00 92.06 119 VAL A C 1
ATOM 972 O O . VAL A 1 119 ? -0.199 -0.823 11.500 1.00 92.06 119 VAL A O 1
ATOM 975 N N . ASP A 1 120 ? -0.413 -0.935 9.256 1.00 93.50 120 ASP A N 1
ATOM 976 C CA . ASP A 1 120 ? 0.931 -0.465 8.944 1.00 93.50 120 ASP A CA 1
ATOM 977 C C . ASP A 1 120 ? 0.851 0.826 8.123 1.00 93.50 120 ASP A C 1
ATOM 979 O O . ASP A 1 120 ? 0.136 0.899 7.122 1.00 93.50 120 ASP A O 1
ATOM 983 N N . ILE A 1 121 ? 1.611 1.836 8.532 1.00 94.06 121 ILE A N 1
ATOM 984 C CA . ILE A 1 121 ? 1.825 3.077 7.791 1.00 94.06 121 ILE A CA 1
ATOM 985 C C . ILE A 1 121 ? 3.087 2.906 6.960 1.00 94.06 121 ILE A C 1
ATOM 987 O O . ILE A 1 121 ? 4.151 2.574 7.482 1.00 94.06 121 ILE A O 1
ATOM 991 N N . ILE A 1 122 ? 2.973 3.136 5.661 1.00 93.12 122 ILE A N 1
ATOM 992 C CA . ILE A 1 122 ? 4.073 3.015 4.721 1.00 93.12 122 ILE A CA 1
ATOM 993 C C . ILE A 1 122 ? 4.372 4.385 4.135 1.00 93.12 122 ILE A C 1
ATOM 995 O O . ILE A 1 122 ? 3.578 4.928 3.370 1.00 93.12 122 ILE A O 1
ATOM 999 N N . LEU A 1 123 ? 5.535 4.919 4.492 1.00 91.69 123 LEU A N 1
ATOM 1000 C CA . LEU A 1 123 ? 6.050 6.177 3.980 1.00 91.69 123 LEU A CA 1
ATOM 1001 C C . LEU A 1 123 ? 6.975 5.917 2.802 1.00 91.69 123 LEU A C 1
ATOM 1003 O O . LEU A 1 123 ? 7.783 4.986 2.826 1.00 91.69 123 LEU A O 1
ATOM 1007 N N . TYR A 1 124 ? 6.903 6.752 1.775 1.00 86.38 124 TYR A N 1
ATOM 1008 C CA . TYR A 1 124 ? 7.803 6.613 0.641 1.00 86.38 124 TYR A CA 1
ATOM 1009 C C . TYR A 1 124 ? 8.111 7.939 -0.051 1.00 86.38 124 TYR A C 1
ATOM 1011 O O . TYR A 1 124 ? 7.406 8.937 0.123 1.00 86.38 124 TYR A O 1
ATOM 1019 N N . ILE A 1 125 ? 9.174 7.938 -0.857 1.00 80.25 125 ILE A N 1
ATOM 1020 C CA . ILE A 1 125 ? 9.563 9.088 -1.677 1.00 80.25 125 ILE A CA 1
ATOM 1021 C C . ILE A 1 125 ? 8.786 9.062 -2.997 1.00 80.25 125 ILE A C 1
ATOM 1023 O O . ILE A 1 125 ? 8.893 8.097 -3.754 1.00 80.25 125 ILE A O 1
ATOM 1027 N N . GLY A 1 126 ? 8.011 10.114 -3.284 1.00 68.75 126 GLY A N 1
ATOM 1028 C CA . GLY A 1 126 ? 7.264 10.248 -4.539 1.00 68.75 126 GLY A CA 1
ATOM 1029 C C . GLY A 1 126 ? 8.116 9.852 -5.753 1.00 68.75 126 GLY A C 1
ATOM 1030 O O . GLY A 1 126 ? 9.220 10.360 -5.918 1.00 68.75 126 GLY A O 1
ATOM 1031 N N . ASN A 1 127 ? 7.603 8.944 -6.593 1.00 66.31 127 ASN A N 1
ATOM 1032 C CA . ASN A 1 127 ? 8.311 8.355 -7.740 1.00 66.31 127 ASN A CA 1
ATOM 1033 C C . ASN A 1 127 ? 9.503 7.441 -7.370 1.00 66.31 127 ASN A C 1
ATOM 1035 O O . ASN A 1 127 ? 10.644 7.668 -7.771 1.00 66.31 127 ASN A O 1
ATOM 1039 N N . ILE A 1 128 ? 9.199 6.332 -6.688 1.00 67.75 128 ILE A N 1
ATOM 1040 C CA . ILE A 1 128 ? 10.143 5.273 -6.278 1.00 67.75 128 ILE A CA 1
ATOM 1041 C C . ILE A 1 128 ? 10.990 4.708 -7.447 1.00 67.75 128 ILE A C 1
ATOM 1043 O O . ILE A 1 128 ? 12.068 4.146 -7.241 1.00 67.75 128 ILE A O 1
ATOM 1047 N N . LYS A 1 129 ? 10.523 4.870 -8.690 1.00 62.88 129 LYS A N 1
ATOM 1048 C CA . LYS A 1 129 ? 11.063 4.231 -9.898 1.00 62.88 129 LYS A CA 1
ATOM 1049 C C . LYS A 1 129 ? 12.490 4.617 -10.271 1.00 62.88 129 LYS A C 1
ATOM 1051 O O . LYS A 1 129 ? 13.159 3.820 -10.918 1.00 62.88 129 LYS A O 1
ATOM 1056 N N . THR A 1 130 ? 12.931 5.839 -9.981 1.00 53.28 130 THR A N 1
ATOM 1057 C CA . THR A 1 130 ? 14.144 6.373 -10.625 1.00 53.28 130 THR A CA 1
ATOM 1058 C C . THR A 1 130 ? 15.413 6.231 -9.802 1.00 53.28 130 THR A C 1
ATOM 1060 O O . THR A 1 130 ? 16.472 6.538 -10.340 1.00 53.28 130 THR A O 1
ATOM 1063 N N . ALA A 1 131 ? 15.340 5.788 -8.538 1.00 50.88 131 ALA A N 1
ATOM 1064 C CA . ALA A 1 131 ? 16.489 5.708 -7.623 1.00 50.88 131 ALA A CA 1
ATOM 1065 C C . ALA A 1 131 ? 17.427 6.946 -7.706 1.00 50.88 131 ALA A C 1
ATOM 1067 O O . ALA A 1 131 ? 18.637 6.829 -7.514 1.00 50.88 131 ALA A O 1
ATOM 1068 N N . SER A 1 132 ? 16.885 8.118 -8.077 1.00 49.00 132 SER A N 1
ATOM 1069 C CA . SER A 1 132 ? 17.704 9.237 -8.545 1.00 49.00 132 SER A CA 1
ATOM 1070 C C . SER A 1 132 ? 18.541 9.816 -7.406 1.00 49.00 132 SER A C 1
ATOM 1072 O O . SER A 1 132 ? 18.195 9.683 -6.233 1.00 49.00 132 SER A O 1
ATOM 1074 N N . THR A 1 133 ? 19.637 10.493 -7.736 1.00 46.94 133 THR A N 1
ATOM 1075 C CA . THR A 1 133 ? 20.525 11.145 -6.762 1.00 46.94 133 THR A CA 1
ATOM 1076 C C . THR A 1 133 ? 19.816 12.156 -5.850 1.00 46.94 133 THR A C 1
ATOM 1078 O O . THR A 1 133 ? 20.232 12.289 -4.699 1.00 46.94 133 THR A O 1
ATOM 1081 N N . ASP A 1 134 ? 18.703 12.761 -6.286 1.00 53.88 134 ASP A N 1
ATOM 1082 C CA . ASP A 1 134 ? 17.841 13.633 -5.462 1.00 53.88 134 ASP A CA 1
ATOM 1083 C C . ASP A 1 134 ? 17.058 12.876 -4.372 1.00 53.88 134 ASP A C 1
ATOM 1085 O O . ASP A 1 134 ? 16.471 13.480 -3.477 1.00 53.88 134 ASP A O 1
ATOM 1089 N N . LEU A 1 135 ? 17.052 11.540 -4.378 1.00 58.38 135 LEU A N 1
ATOM 1090 C CA . LEU A 1 135 ? 16.490 10.758 -3.273 1.00 58.38 135 LEU A CA 1
ATOM 1091 C C . LEU A 1 135 ? 17.408 10.772 -2.048 1.00 58.38 135 LEU A C 1
ATOM 1093 O O . LEU A 1 135 ? 16.907 10.683 -0.930 1.00 58.38 135 LEU A O 1
ATOM 1097 N N . LYS A 1 136 ? 18.733 10.926 -2.220 1.00 65.69 136 LYS A N 1
ATOM 1098 C CA . LYS A 1 136 ? 19.679 10.942 -1.087 1.00 65.69 136 LYS A CA 1
ATOM 1099 C C . LYS A 1 136 ? 19.420 12.113 -0.140 1.00 65.69 136 LYS A C 1
ATOM 1101 O O . LYS A 1 136 ? 19.479 11.922 1.071 1.00 65.69 136 LYS A O 1
ATOM 1106 N N . SER A 1 137 ? 19.084 13.290 -0.673 1.00 69.56 137 SER A N 1
ATOM 1107 C CA . SER A 1 137 ? 18.727 14.472 0.128 1.00 69.56 137 SER A CA 1
ATOM 1108 C C . SER A 1 137 ? 17.406 14.300 0.890 1.00 69.56 137 SER A C 1
ATOM 1110 O O . SER A 1 137 ? 17.180 14.979 1.887 1.00 69.56 137 SER A O 1
ATOM 1112 N N . ASN A 1 138 ? 16.570 13.345 0.477 1.00 79.75 138 ASN A N 1
ATOM 1113 C CA . ASN A 1 138 ? 15.268 13.051 1.072 1.00 79.75 138 ASN A CA 1
ATOM 1114 C C . ASN A 1 138 ? 15.292 11.910 2.105 1.00 79.75 138 ASN A C 1
ATOM 1116 O O . ASN A 1 138 ? 14.292 11.686 2.786 1.00 79.75 138 ASN A O 1
ATOM 1120 N N . ILE A 1 139 ? 16.427 11.223 2.287 1.00 83.69 139 ILE A N 1
ATOM 1121 C CA . ILE A 1 139 ? 16.557 10.122 3.258 1.00 83.69 139 ILE A CA 1
ATOM 1122 C C . ILE A 1 139 ? 16.367 10.619 4.696 1.00 83.69 139 ILE A C 1
ATOM 1124 O O . ILE A 1 139 ? 15.600 10.027 5.453 1.00 83.69 139 ILE A O 1
ATOM 1128 N N . GLU A 1 140 ? 17.054 11.692 5.089 1.00 87.88 140 GLU A N 1
ATOM 1129 C CA . GLU A 1 140 ? 16.953 12.228 6.454 1.00 87.88 140 GLU A CA 1
ATOM 1130 C C . GLU A 1 140 ? 15.558 12.808 6.759 1.00 87.88 140 GLU A C 1
ATOM 1132 O O . GLU A 1 140 ? 14.989 12.455 7.797 1.00 87.88 140 GLU A O 1
ATOM 1137 N N . PRO A 1 141 ? 14.930 13.595 5.861 1.00 90.25 141 PRO A N 1
ATOM 1138 C CA . PRO A 1 141 ? 13.524 13.976 6.001 1.00 90.25 141 PRO A CA 1
ATOM 1139 C C . PRO A 1 141 ? 12.568 12.786 6.157 1.00 90.25 141 PRO A C 1
ATOM 1141 O O . PRO A 1 141 ? 11.712 12.800 7.042 1.00 90.25 141 PRO A O 1
ATOM 1144 N N . LEU A 1 142 ? 12.737 11.730 5.355 1.00 90.31 142 LEU A N 1
ATOM 1145 C CA . LEU A 1 142 ? 11.912 10.525 5.439 1.00 90.31 142 LEU A CA 1
ATOM 1146 C C . LEU A 1 142 ? 12.092 9.804 6.783 1.00 90.31 142 LEU A C 1
ATOM 1148 O O . LEU A 1 142 ? 11.104 9.411 7.402 1.00 90.31 142 LEU A O 1
ATOM 1152 N N . LYS A 1 143 ? 13.331 9.664 7.273 1.00 91.12 143 LYS A N 1
ATOM 1153 C CA . LYS A 1 143 ? 13.610 9.093 8.604 1.00 91.12 143 LYS A CA 1
ATOM 1154 C C . LYS A 1 143 ? 12.968 9.914 9.718 1.00 91.12 143 LYS A C 1
ATOM 1156 O O . LYS A 1 143 ? 12.381 9.342 10.633 1.00 91.12 143 LYS A O 1
ATOM 1161 N N . LYS A 1 144 ? 13.049 11.246 9.638 1.00 94.06 144 LYS A N 1
ATOM 1162 C CA . LYS A 1 144 ? 12.406 12.144 10.605 1.00 94.06 144 LYS A CA 1
ATOM 1163 C C . LYS A 1 144 ? 10.887 11.959 10.600 1.00 94.06 144 LYS A C 1
ATOM 1165 O O . LYS A 1 144 ? 10.307 11.764 11.664 1.00 94.06 144 LYS A O 1
ATOM 1170 N N . SER A 1 145 ? 10.267 11.944 9.420 1.00 94.06 145 SER A N 1
ATOM 1171 C CA . SER A 1 145 ? 8.823 11.724 9.262 1.00 94.06 145 SER A CA 1
ATOM 1172 C C . SER A 1 145 ? 8.389 10.351 9.789 1.00 94.06 145 SER A C 1
ATOM 1174 O O . SER A 1 145 ? 7.405 10.254 10.524 1.00 94.06 145 SER A O 1
ATOM 1176 N N . LYS A 1 146 ? 9.175 9.298 9.522 1.00 95.31 146 LYS A N 1
ATOM 1177 C CA . LYS A 1 146 ? 8.970 7.961 10.100 1.00 95.31 146 LYS A CA 1
ATOM 1178 C C . LYS A 1 146 ? 8.969 8.010 11.627 1.00 95.31 146 LYS A C 1
ATOM 1180 O O . LYS A 1 146 ? 8.001 7.559 12.229 1.00 95.31 146 LYS A O 1
ATOM 1185 N N . ASN A 1 147 ? 9.999 8.590 12.242 1.00 96.12 147 ASN A N 1
ATOM 1186 C CA . ASN A 1 147 ? 10.098 8.678 13.702 1.00 96.12 147 ASN A CA 1
ATOM 1187 C C . ASN A 1 147 ? 8.933 9.484 14.305 1.00 96.12 147 ASN A C 1
ATOM 1189 O O . ASN A 1 147 ? 8.383 9.108 15.339 1.00 96.12 147 ASN A O 1
ATOM 1193 N N . ASN A 1 148 ? 8.523 10.574 13.652 1.00 96.75 148 ASN A N 1
ATOM 1194 C CA . ASN A 1 148 ? 7.363 11.364 14.067 1.00 96.75 148 ASN A CA 1
ATOM 1195 C C . ASN A 1 148 ? 6.071 10.535 14.015 1.00 96.75 148 ASN A C 1
ATOM 1197 O O . ASN A 1 148 ? 5.300 10.539 14.976 1.00 96.75 148 ASN A O 1
ATOM 1201 N N . CYS A 1 149 ? 5.859 9.778 12.935 1.00 95.94 149 CYS A N 1
ATOM 1202 C CA . CYS A 1 149 ? 4.719 8.875 12.804 1.00 95.94 149 CYS A CA 1
ATOM 1203 C C . CYS A 1 149 ? 4.750 7.744 13.844 1.00 95.94 149 CYS A C 1
ATOM 1205 O O . CYS A 1 149 ? 3.711 7.454 14.424 1.00 95.94 149 CYS A O 1
ATOM 1207 N N . GLU A 1 150 ? 5.908 7.142 14.133 1.00 96.31 150 GLU A N 1
ATOM 1208 C CA . GLU A 1 150 ? 6.049 6.101 15.172 1.00 96.31 150 GLU A CA 1
ATOM 1209 C C . GLU A 1 150 ? 5.703 6.639 16.565 1.00 96.31 150 GLU A C 1
ATOM 1211 O O . GLU A 1 150 ? 5.044 5.966 17.358 1.00 96.31 150 GLU A O 1
ATOM 1216 N N . ASN A 1 151 ? 6.099 7.880 16.856 1.00 96.12 151 ASN A N 1
ATOM 1217 C CA . ASN A 1 151 ? 5.779 8.536 18.120 1.00 96.12 151 ASN A CA 1
ATOM 1218 C C . ASN A 1 151 ? 4.291 8.898 18.235 1.00 96.12 151 ASN A C 1
ATOM 1220 O O . ASN A 1 151 ? 3.718 8.760 19.321 1.00 96.12 151 ASN A O 1
ATOM 1224 N N . LYS A 1 152 ? 3.677 9.364 17.138 1.00 96.19 152 LYS A N 1
ATOM 1225 C CA . LYS A 1 152 ? 2.271 9.798 17.088 1.00 96.19 152 LYS A CA 1
ATOM 1226 C C . LYS A 1 152 ? 1.299 8.613 17.050 1.00 96.19 152 LYS A C 1
ATOM 1228 O O . LYS A 1 152 ? 0.318 8.615 17.786 1.00 96.19 152 LYS A O 1
ATOM 1233 N N . TYR A 1 153 ? 1.584 7.587 16.251 1.00 95.12 153 TYR A N 1
ATOM 1234 C CA . TYR A 1 153 ? 0.690 6.460 15.957 1.00 95.12 153 TYR A CA 1
ATOM 1235 C C . TYR A 1 153 ? 1.224 5.142 16.535 1.00 95.12 153 TYR A C 1
ATOM 1237 O O . TYR A 1 153 ? 1.524 4.197 15.808 1.00 95.12 153 TYR A O 1
ATOM 1245 N N . LYS A 1 154 ? 1.342 5.066 17.866 1.00 92.12 154 LYS A N 1
ATOM 1246 C CA . LYS A 1 154 ? 1.994 3.948 18.586 1.00 92.12 154 LYS A CA 1
ATOM 1247 C C . LYS A 1 154 ? 1.355 2.572 18.368 1.00 92.12 154 LYS A C 1
ATOM 1249 O O . LYS A 1 154 ? 1.982 1.550 18.627 1.00 92.12 154 LYS A O 1
ATOM 1254 N N . GLN A 1 155 ? 0.097 2.542 17.950 1.00 89.38 155 GLN A N 1
ATOM 1255 C CA . GLN A 1 155 ? -0.656 1.331 17.632 1.00 89.38 155 GLN A CA 1
ATOM 1256 C C . GLN A 1 155 ? -0.368 0.781 16.227 1.00 89.38 155 GLN A C 1
ATOM 1258 O O . GLN A 1 155 ? -0.804 -0.326 15.912 1.00 89.38 155 GLN A O 1
ATOM 1263 N N . CYS A 1 156 ? 0.309 1.551 15.375 1.00 92.31 156 CYS A N 1
ATOM 1264 C CA . CYS A 1 156 ? 0.647 1.174 14.010 1.00 92.31 156 CYS A CA 1
ATOM 1265 C C . CYS A 1 156 ? 2.134 0.829 13.906 1.00 92.31 156 CYS A C 1
ATOM 1267 O O . CYS A 1 156 ? 2.972 1.425 14.581 1.00 92.31 156 CYS A O 1
ATOM 1269 N N . ASN A 1 157 ? 2.482 -0.082 12.997 1.00 92.06 157 ASN A N 1
ATOM 1270 C CA . ASN A 1 157 ? 3.872 -0.190 12.553 1.00 92.06 157 ASN A CA 1
ATOM 1271 C C . ASN A 1 157 ? 4.135 0.875 11.489 1.00 92.06 157 ASN A C 1
ATOM 1273 O O . ASN A 1 157 ? 3.259 1.139 10.666 1.00 92.06 157 ASN A O 1
ATOM 1277 N N . VAL A 1 158 ? 5.335 1.452 11.454 1.00 93.94 158 VAL A N 1
ATOM 1278 C CA . VAL A 1 158 ? 5.701 2.436 10.429 1.00 93.94 158 VAL A CA 1
ATOM 1279 C C . VAL A 1 158 ? 6.920 1.954 9.657 1.00 93.94 158 VAL A C 1
ATOM 1281 O O . VAL A 1 158 ? 7.963 1.635 10.229 1.00 93.94 158 VAL A O 1
ATOM 1284 N N . TYR A 1 159 ? 6.798 1.928 8.336 1.00 92.31 159 TYR A N 1
ATOM 1285 C CA . TYR A 1 159 ? 7.864 1.558 7.415 1.00 92.31 159 TYR A CA 1
ATOM 1286 C C . TYR A 1 159 ? 8.174 2.724 6.486 1.00 92.31 159 TYR A C 1
ATOM 1288 O O . TYR A 1 159 ? 7.317 3.563 6.218 1.00 92.31 159 TYR A O 1
ATOM 1296 N N . ALA A 1 160 ? 9.405 2.768 5.989 1.00 91.06 160 ALA A N 1
ATOM 1297 C CA . ALA A 1 160 ? 9.845 3.771 5.036 1.00 91.06 160 ALA A CA 1
ATOM 1298 C C . ALA A 1 160 ? 10.554 3.088 3.867 1.00 91.06 160 ALA A C 1
ATOM 1300 O O . ALA A 1 160 ? 11.472 2.306 4.101 1.00 91.06 160 ALA A O 1
ATOM 1301 N N . PHE A 1 161 ? 10.143 3.406 2.640 1.00 87.81 161 PHE A N 1
ATOM 1302 C CA . PHE A 1 161 ? 10.769 2.915 1.414 1.00 87.81 161 PHE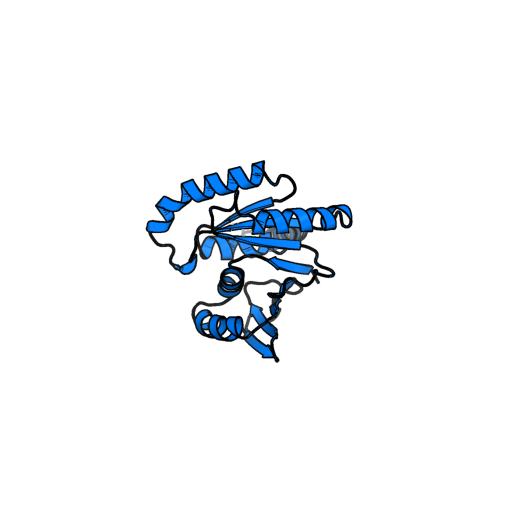 A CA 1
ATOM 1303 C C . PHE A 1 161 ? 11.477 4.031 0.667 1.00 87.81 161 PHE A C 1
ATOM 1305 O O . PHE A 1 161 ? 10.921 5.106 0.426 1.00 87.81 161 PHE A O 1
ATOM 1312 N N . THR A 1 162 ? 12.708 3.740 0.262 1.00 84.19 162 THR A N 1
ATOM 1313 C CA . THR A 1 162 ? 13.577 4.708 -0.427 1.00 84.19 162 THR A CA 1
ATOM 1314 C C . THR A 1 162 ? 13.785 4.397 -1.907 1.00 84.19 162 THR A C 1
ATOM 1316 O O . THR A 1 162 ? 14.230 5.266 -2.652 1.00 84.19 162 THR A O 1
ATOM 1319 N N . SER A 1 163 ? 13.469 3.177 -2.354 1.00 83.38 163 SER A N 1
ATOM 1320 C CA . SER A 1 163 ? 13.674 2.739 -3.739 1.00 83.38 163 SER A CA 1
ATOM 1321 C C . SER A 1 163 ? 12.755 1.580 -4.132 1.00 83.38 163 SER A C 1
ATOM 1323 O O . SER A 1 163 ? 12.113 0.959 -3.282 1.00 83.38 163 SER A O 1
ATOM 1325 N N . GLU A 1 164 ? 12.670 1.297 -5.436 1.00 86.31 164 GLU A N 1
ATOM 1326 C CA . GLU A 1 164 ? 11.861 0.180 -5.940 1.00 86.31 164 GLU A CA 1
ATOM 1327 C C . GLU A 1 164 ? 12.421 -1.156 -5.452 1.00 86.31 164 GLU A C 1
ATOM 1329 O O . GLU A 1 164 ? 11.655 -2.041 -5.080 1.00 86.31 164 GLU A O 1
ATOM 1334 N N . GLU A 1 165 ? 13.745 -1.283 -5.417 1.00 85.00 165 GLU A N 1
ATOM 1335 C CA . GLU A 1 165 ? 14.423 -2.487 -4.942 1.00 85.00 165 GLU A CA 1
ATOM 1336 C C . GLU A 1 165 ? 14.080 -2.768 -3.476 1.00 85.00 165 GLU A C 1
ATOM 1338 O O . GLU A 1 165 ? 13.691 -3.879 -3.123 1.00 85.00 165 GLU A O 1
ATOM 1343 N N . ASP A 1 166 ? 14.129 -1.728 -2.642 1.00 85.56 166 ASP A N 1
ATOM 1344 C CA . ASP A 1 166 ? 13.753 -1.793 -1.230 1.00 85.56 166 ASP A CA 1
ATOM 1345 C C . ASP A 1 166 ? 12.291 -2.245 -1.061 1.00 85.56 166 ASP A C 1
ATOM 1347 O O . ASP A 1 166 ? 11.994 -3.140 -0.268 1.00 85.56 166 ASP A O 1
ATOM 1351 N N . PHE A 1 167 ? 11.374 -1.729 -1.886 1.00 88.25 167 PHE A N 1
ATOM 1352 C CA . PHE A 1 167 ? 9.992 -2.210 -1.916 1.00 88.25 167 PHE A CA 1
ATOM 1353 C C . PHE A 1 167 ? 9.888 -3.686 -2.329 1.00 88.25 167 PHE A C 1
ATOM 1355 O O . PHE A 1 167 ? 9.216 -4.461 -1.650 1.00 88.25 167 PHE A O 1
ATOM 1362 N N . ILE A 1 168 ? 10.531 -4.100 -3.427 1.00 84.94 168 ILE A N 1
ATOM 1363 C CA . ILE A 1 168 ? 10.444 -5.475 -3.952 1.00 84.94 168 ILE A CA 1
ATOM 1364 C C . ILE A 1 168 ? 10.969 -6.483 -2.931 1.00 84.94 168 ILE A C 1
ATOM 1366 O O . ILE A 1 168 ? 10.346 -7.525 -2.721 1.00 84.94 168 ILE A O 1
ATOM 1370 N N . GLN A 1 169 ? 12.090 -6.175 -2.282 1.00 83.12 169 GLN A N 1
ATOM 1371 C CA . GLN A 1 169 ? 12.693 -7.053 -1.283 1.00 83.12 169 GLN A CA 1
ATOM 1372 C C . GLN A 1 169 ? 11.823 -7.186 -0.033 1.00 83.12 169 GLN A C 1
ATOM 1374 O O . GLN A 1 169 ? 11.852 -8.229 0.626 1.00 83.12 169 GLN A O 1
ATOM 1379 N N . ASN A 1 170 ? 11.030 -6.155 0.283 1.00 84.69 170 ASN A N 1
ATOM 1380 C CA . ASN A 1 170 ? 10.317 -6.087 1.549 1.00 84.69 170 ASN A CA 1
ATOM 1381 C C . ASN A 1 170 ? 8.800 -6.282 1.474 1.00 84.69 170 ASN A C 1
ATOM 1383 O O . ASN A 1 170 ? 8.185 -6.559 2.507 1.00 84.69 170 ASN A O 1
ATOM 1387 N N . ILE A 1 171 ? 8.180 -6.187 0.292 1.00 86.38 171 ILE A N 1
ATOM 1388 C CA . ILE A 1 171 ? 6.718 -6.216 0.142 1.00 86.38 171 ILE A CA 1
ATOM 1389 C C . ILE A 1 171 ? 6.106 -7.445 0.809 1.00 86.38 171 ILE A C 1
ATOM 1391 O O . ILE A 1 171 ? 5.135 -7.307 1.543 1.00 86.38 171 ILE A O 1
ATOM 1395 N N . ILE A 1 172 ? 6.718 -8.625 0.662 1.00 82.94 172 ILE A N 1
ATOM 1396 C CA . ILE A 1 172 ? 6.223 -9.872 1.264 1.00 82.94 172 ILE A CA 1
ATOM 1397 C C . ILE A 1 172 ? 6.096 -9.755 2.792 1.00 82.94 172 ILE A C 1
ATOM 1399 O O . ILE A 1 172 ? 5.098 -10.219 3.346 1.00 82.94 172 ILE A O 1
ATOM 1403 N N . TYR A 1 173 ? 7.041 -9.094 3.469 1.00 78.38 173 TYR A N 1
ATOM 1404 C CA . TYR A 1 173 ? 6.974 -8.875 4.919 1.00 78.38 173 TYR A CA 1
ATOM 1405 C C . TYR A 1 173 ? 5.876 -7.888 5.318 1.00 78.38 173 TYR A C 1
ATOM 1407 O O . TYR A 1 173 ? 5.360 -7.966 6.433 1.00 78.38 173 TYR A O 1
ATOM 1415 N N . LEU A 1 174 ? 5.509 -6.967 4.423 1.00 83.25 174 LEU A N 1
ATOM 1416 C CA . LEU A 1 174 ? 4.397 -6.048 4.653 1.00 83.25 174 LEU A CA 1
ATOM 1417 C C . LEU A 1 174 ? 3.055 -6.756 4.494 1.00 83.25 174 LEU A C 1
ATOM 1419 O O . LEU A 1 174 ? 2.140 -6.496 5.263 1.00 83.25 174 LEU A O 1
ATOM 1423 N N . ILE A 1 175 ? 2.909 -7.639 3.506 1.00 85.75 175 ILE A N 1
ATOM 1424 C CA . ILE A 1 175 ? 1.601 -8.208 3.146 1.00 85.75 175 ILE A CA 1
ATOM 1425 C C . ILE A 1 175 ? 1.277 -9.530 3.838 1.00 85.75 175 ILE A C 1
ATOM 1427 O O . ILE A 1 175 ? 0.109 -9.900 3.872 1.00 85.75 175 ILE A O 1
ATOM 1431 N N . VAL A 1 176 ? 2.261 -10.254 4.372 1.00 79.50 176 VAL A N 1
ATOM 1432 C CA . VAL A 1 176 ? 2.059 -11.541 5.054 1.00 79.50 176 VAL A CA 1
ATOM 1433 C C . VAL A 1 176 ? 2.516 -11.421 6.514 1.00 79.50 176 VAL A C 1
ATOM 1435 O O . VAL A 1 176 ? 3.552 -10.810 6.772 1.00 79.50 176 VAL A O 1
ATOM 1438 N N . PRO A 1 177 ? 1.803 -12.017 7.491 1.00 67.69 177 PRO A N 1
ATOM 1439 C CA . PRO A 1 177 ? 2.268 -12.074 8.873 1.00 67.69 177 PRO A CA 1
ATOM 1440 C C . PRO A 1 177 ? 3.678 -12.674 8.969 1.00 67.69 177 PRO A C 1
ATOM 1442 O O . PRO A 1 177 ? 3.935 -13.745 8.409 1.00 67.69 177 PRO A O 1
ATOM 1445 N N . ARG A 1 178 ? 4.576 -12.029 9.732 1.00 57.59 178 ARG A N 1
ATOM 1446 C CA . ARG A 1 178 ? 5.970 -12.484 9.938 1.00 57.59 178 ARG A CA 1
ATOM 1447 C C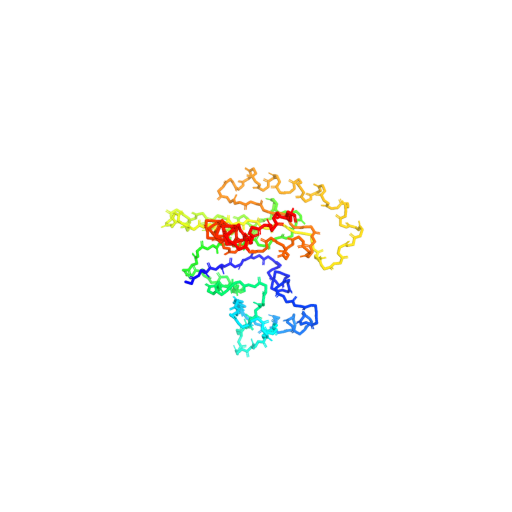 . ARG A 1 178 ? 6.071 -13.963 10.329 1.00 57.59 178 ARG A C 1
ATOM 1449 O O . ARG A 1 178 ? 6.947 -14.664 9.836 1.00 57.59 178 ARG A O 1
ATOM 1456 N N . THR A 1 179 ? 5.121 -14.459 11.119 1.00 56.34 179 THR A N 1
ATOM 1457 C CA . THR A 1 179 ? 5.053 -15.856 11.580 1.00 56.34 179 THR A CA 1
ATOM 1458 C C . THR A 1 179 ? 4.910 -16.885 10.455 1.00 56.34 179 THR A C 1
ATOM 1460 O O . THR A 1 179 ? 5.397 -18.007 10.587 1.00 56.34 179 THR A O 1
ATOM 1463 N N . ILE A 1 180 ? 4.266 -16.536 9.336 1.00 56.84 180 ILE A N 1
ATOM 1464 C CA . ILE A 1 180 ? 4.133 -17.431 8.175 1.00 56.84 180 ILE A CA 1
ATOM 1465 C C . ILE A 1 180 ? 5.453 -17.486 7.396 1.00 56.84 180 ILE A C 1
ATOM 1467 O O . ILE A 1 180 ? 5.857 -18.550 6.927 1.00 56.84 180 ILE A O 1
ATOM 1471 N N . TYR A 1 181 ? 6.151 -16.35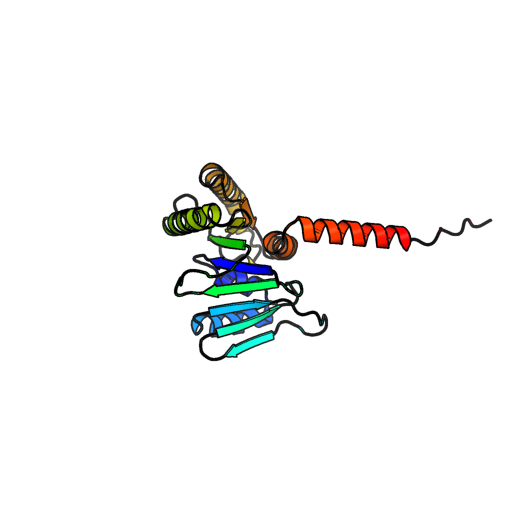4 7.291 1.00 51.78 181 TYR A N 1
ATOM 1472 C CA . TYR A 1 181 ? 7.419 -16.271 6.572 1.00 51.78 181 TYR A CA 1
ATOM 1473 C C . TYR A 1 181 ? 8.584 -16.889 7.348 1.00 51.78 181 TYR A C 1
ATOM 1475 O O . TYR A 1 181 ? 9.370 -17.629 6.766 1.00 51.78 181 TYR A O 1
ATOM 1483 N N . GLU A 1 182 ? 8.692 -16.643 8.655 1.00 53.44 182 GLU A N 1
ATOM 1484 C CA . GLU A 1 182 ? 9.735 -17.248 9.494 1.00 53.44 182 GLU A CA 1
ATOM 1485 C C . GLU A 1 182 ? 9.642 -18.772 9.484 1.00 53.44 182 GLU A C 1
ATOM 1487 O O . GLU A 1 182 ? 10.665 -19.433 9.332 1.00 53.44 182 GLU A O 1
ATOM 1492 N N . LYS A 1 183 ? 8.425 -19.336 9.508 1.00 53.47 183 LYS A N 1
ATOM 1493 C CA . LYS A 1 183 ? 8.225 -20.774 9.284 1.00 53.47 183 LYS A CA 1
ATOM 1494 C C . LYS A 1 183 ? 8.805 -21.223 7.948 1.00 53.47 183 LYS A C 1
ATOM 1496 O O . LYS A 1 183 ? 9.563 -22.182 7.930 1.00 53.47 183 LYS A O 1
ATOM 1501 N N . LYS A 1 184 ? 8.514 -20.514 6.852 1.00 56.97 184 LYS A N 1
ATOM 1502 C CA . LYS A 1 184 ? 9.044 -20.851 5.523 1.00 56.97 184 LYS A CA 1
ATOM 1503 C C . LYS A 1 184 ? 10.572 -20.732 5.458 1.00 56.97 184 LYS A C 1
ATOM 1505 O O . LYS A 1 184 ? 11.216 -21.653 4.981 1.00 56.97 184 LYS A O 1
ATOM 1510 N N . LYS A 1 185 ? 11.161 -19.664 6.006 1.00 55.28 185 LYS A N 1
ATOM 1511 C CA . LYS A 1 185 ? 12.619 -19.462 6.065 1.00 55.28 185 LYS A CA 1
ATOM 1512 C C . LYS A 1 185 ? 13.312 -20.554 6.883 1.00 55.28 185 LYS A C 1
ATOM 1514 O O . LYS A 1 185 ? 14.341 -21.062 6.454 1.00 55.28 185 LYS A O 1
ATOM 1519 N N . ILE A 1 186 ? 12.734 -20.939 8.021 1.00 52.81 186 ILE A N 1
ATOM 1520 C CA . ILE A 1 186 ? 13.218 -22.056 8.843 1.00 52.81 186 ILE A CA 1
ATOM 1521 C C . ILE A 1 186 ? 13.102 -23.371 8.061 1.00 52.81 186 ILE A C 1
ATOM 1523 O O . ILE A 1 186 ? 14.061 -24.132 8.014 1.00 52.81 186 ILE A O 1
ATOM 1527 N N . THR A 1 187 ? 11.974 -23.630 7.394 1.00 55.00 187 THR A N 1
ATOM 1528 C CA . THR A 1 187 ? 11.787 -24.827 6.559 1.00 55.00 187 THR A CA 1
ATOM 1529 C C . THR A 1 187 ? 12.784 -24.886 5.398 1.00 55.00 187 THR A C 1
ATOM 1531 O O . THR A 1 187 ? 13.387 -25.931 5.171 1.00 55.00 187 THR A O 1
ATOM 1534 N N . ASP A 1 188 ? 13.020 -23.774 4.704 1.00 63.03 188 ASP A N 1
ATOM 1535 C CA . ASP A 1 188 ? 13.970 -23.688 3.590 1.00 63.03 188 ASP A CA 1
ATOM 1536 C C . ASP A 1 188 ? 15.424 -23.856 4.074 1.00 63.03 188 ASP A C 1
ATOM 1538 O O . ASP A 1 188 ? 16.223 -24.534 3.425 1.00 63.03 188 ASP A O 1
ATOM 1542 N N . GLN A 1 189 ? 15.765 -23.320 5.253 1.00 60.56 189 GLN A N 1
ATOM 1543 C CA . GLN A 1 189 ? 17.060 -23.546 5.906 1.00 60.56 189 GLN A CA 1
ATOM 1544 C C . GLN A 1 189 ? 17.252 -25.012 6.316 1.00 60.56 189 GLN A C 1
ATOM 1546 O O . GLN A 1 189 ? 18.305 -25.582 6.036 1.00 60.56 189 GLN A O 1
ATOM 1551 N N . ILE A 1 190 ? 16.240 -25.643 6.921 1.00 63.16 190 ILE A N 1
ATOM 1552 C CA . ILE A 1 190 ? 16.266 -27.068 7.288 1.00 63.16 190 ILE A CA 1
ATOM 1553 C C . ILE A 1 190 ? 16.439 -27.936 6.036 1.00 63.16 190 ILE A C 1
ATOM 1555 O O . ILE A 1 190 ? 17.302 -28.808 6.012 1.00 63.16 190 ILE A O 1
ATOM 1559 N N . ASN A 1 191 ? 15.688 -27.668 4.968 1.00 68.62 191 ASN A N 1
ATOM 1560 C CA . ASN A 1 191 ? 15.789 -28.417 3.714 1.00 68.62 191 ASN A CA 1
ATOM 1561 C C . ASN A 1 191 ? 17.148 -28.232 3.023 1.00 68.62 191 ASN A C 1
ATOM 1563 O O . ASN A 1 191 ? 17.675 -29.179 2.443 1.00 68.62 191 ASN A O 1
ATOM 1567 N N . SER A 1 192 ? 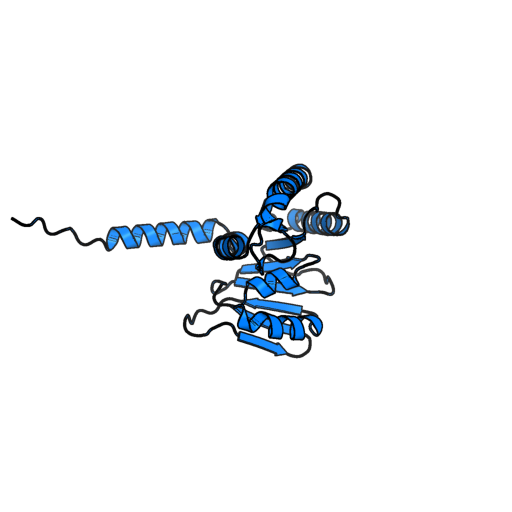17.737 -27.037 3.095 1.00 72.62 192 SER A N 1
ATOM 1568 C CA . SER A 1 192 ? 19.095 -26.782 2.601 1.00 72.62 192 SER A CA 1
ATOM 1569 C C . SER A 1 192 ? 20.138 -27.591 3.377 1.00 72.62 192 SER A C 1
ATOM 1571 O O . SER A 1 192 ? 20.986 -28.237 2.768 1.00 72.62 192 SER A O 1
ATOM 1573 N N . LEU A 1 193 ? 20.032 -27.633 4.710 1.00 67.75 193 LEU A N 1
ATOM 1574 C CA . LEU A 1 193 ? 20.921 -28.419 5.572 1.00 67.75 193 LEU A CA 1
ATOM 1575 C C . LEU A 1 193 ? 20.778 -29.930 5.337 1.00 67.75 193 LEU A C 1
ATOM 1577 O O . LEU A 1 193 ? 21.781 -30.635 5.283 1.00 67.75 193 LEU A O 1
ATOM 1581 N N . LEU A 1 194 ? 19.554 -30.425 5.143 1.00 70.44 194 LEU A N 1
ATOM 1582 C CA . LEU A 1 194 ? 19.282 -31.844 4.877 1.00 70.44 194 LEU A CA 1
ATOM 1583 C C . LEU A 1 194 ? 19.750 -32.299 3.484 1.00 70.44 194 LEU A C 1
ATOM 1585 O O . LEU A 1 194 ? 20.068 -33.472 3.300 1.00 70.44 194 LEU A O 1
ATOM 1589 N N . ASN A 1 195 ? 19.821 -31.385 2.511 1.00 72.12 195 ASN A N 1
ATOM 1590 C CA . ASN A 1 195 ? 20.242 -31.683 1.138 1.00 72.12 195 ASN A CA 1
ATOM 1591 C C . ASN A 1 195 ? 21.745 -31.472 0.880 1.00 72.12 195 ASN A C 1
ATOM 1593 O O . ASN A 1 195 ? 22.219 -31.733 -0.231 1.00 72.12 195 ASN A O 1
ATOM 1597 N N . GLN A 1 196 ? 22.522 -31.049 1.881 1.00 57.50 196 GLN A N 1
ATOM 1598 C CA . GLN A 1 196 ? 23.981 -31.073 1.793 1.00 57.50 196 GLN A CA 1
ATOM 1599 C C . GLN A 1 196 ? 24.462 -32.526 1.892 1.00 57.50 196 GLN A C 1
ATOM 1601 O O . GLN A 1 196 ? 24.563 -33.100 2.974 1.00 57.50 196 GLN A O 1
ATOM 1606 N N . LYS A 1 197 ? 24.753 -33.150 0.741 1.00 57.81 197 LYS A N 1
ATOM 1607 C CA . LYS A 1 197 ? 25.420 -34.461 0.713 1.00 57.81 197 LYS A CA 1
ATOM 1608 C C . LYS A 1 197 ? 26.748 -34.369 1.478 1.00 57.81 197 LYS A C 1
ATOM 1610 O O . LYS A 1 197 ? 27.470 -33.387 1.287 1.00 57.81 197 LYS A O 1
ATOM 1615 N N . PRO A 1 198 ? 27.115 -35.385 2.283 1.00 50.50 198 PRO A N 1
ATOM 1616 C CA . PRO A 1 198 ? 28.396 -35.389 2.970 1.00 50.50 198 PRO A CA 1
ATOM 1617 C C . PRO A 1 198 ? 29.511 -35.291 1.929 1.00 50.50 198 PRO A C 1
ATOM 1619 O O . PRO A 1 198 ? 29.569 -36.091 0.989 1.00 50.50 198 PRO A O 1
ATOM 1622 N N . ALA A 1 199 ? 30.371 -34.283 2.080 1.00 49.25 199 ALA A N 1
ATOM 1623 C CA . ALA A 1 199 ? 31.572 -34.153 1.275 1.00 49.25 199 ALA A CA 1
ATOM 1624 C C . ALA A 1 199 ? 32.358 -35.464 1.393 1.00 49.25 199 ALA A C 1
ATOM 1626 O O . ALA A 1 199 ? 32.740 -35.869 2.494 1.00 49.25 199 ALA A O 1
ATOM 1627 N N . LYS A 1 200 ? 32.550 -36.155 0.263 1.00 49.50 200 LYS A N 1
ATOM 1628 C CA . LYS A 1 200 ? 33.430 -37.321 0.189 1.00 49.50 200 LYS A CA 1
ATOM 1629 C C . LYS A 1 200 ? 34.799 -36.888 0.712 1.00 49.50 200 LYS A C 1
ATOM 1631 O O . LYS A 1 200 ? 35.482 -36.095 0.069 1.00 49.50 200 LYS A O 1
ATOM 1636 N N . LYS A 1 201 ? 35.183 -37.387 1.889 1.00 45.44 201 LYS A N 1
ATOM 1637 C CA . LYS A 1 201 ? 36.579 -37.383 2.322 1.00 45.44 201 LYS A CA 1
ATOM 1638 C C . LYS A 1 201 ? 37.318 -38.301 1.355 1.00 45.44 201 LYS A C 1
ATOM 1640 O O . LYS A 1 201 ? 37.134 -39.513 1.416 1.00 45.44 201 LYS A O 1
ATOM 1645 N N . ASN A 1 202 ? 38.070 -37.714 0.431 1.00 48.00 202 ASN A N 1
ATOM 1646 C CA . ASN A 1 202 ? 39.008 -38.465 -0.390 1.00 48.00 202 ASN A CA 1
ATOM 1647 C C . ASN A 1 202 ? 40.080 -39.041 0.547 1.00 48.00 202 ASN A C 1
ATOM 1649 O O . ASN A 1 202 ? 40.767 -38.280 1.232 1.00 48.00 202 ASN A O 1
ATOM 1653 N N . GLN A 1 203 ? 40.120 -40.371 0.621 1.00 45.59 203 GLN A N 1
ATOM 1654 C CA . GLN A 1 203 ? 41.296 -41.146 1.010 1.00 45.59 203 GLN A CA 1
ATOM 1655 C C . GLN A 1 203 ? 42.232 -41.247 -0.191 1.00 45.59 203 GLN A C 1
ATOM 1657 O O . GLN A 1 203 ? 41.702 -41.287 -1.327 1.00 45.59 203 GLN A O 1
#

pLDDT: mean 81.75, std 14.43, range [45.44, 96.75]

Radius of gyration: 19.04 Å; chains: 1; bounding box: 58×57×39 Å

Sequence (203 aa):
MYRVLVQGGAADEFFCLLLSAENRTYFRKLYRESEIVRACGCSVLSEGNRITQNKKVLNIISNRLPVGVKIEYNKSEAEPRNFDKLLLWETFPAEDNEQLEKRVFQAEKIMKKNSFLQVDIILYIGNIKTASTDLKSNIEPLKKSKNNCENKYKQCNVYAFTSEEDFIQNIIYLIVPRTIYEKKKITDQINSLLNQKPAKKNQ